Protein AF-A0A7W7RGV1-F1 (afdb_monomer_lite)

Sequence (205 aa):
MSYQRRPDTVVLIGAPFLDPNPFDAEPSDPIVFAPTPAAPFGTDAARALKRRTPTGPGHGTVRWHTPGLDQRTWSEWADSQEPDLYRNATDFSITRRSNVLVFAASPTILRMWAHQVHAMRFYNFPMDYEYLEGWRNNFRMAEGEVQIFAEYRHMVSRARTARREVFGAADASEVLPSDIWDRGDDIKLRVLGPPRSHTEQPDSA

pLDDT: mean 75.43, std 16.42, range [32.34, 95.94]

Foldseek 3Di:
DPDPLAAQWKWKDDQVNDFADLQQRHRAFIEIEAAPPRHDADLQLVVLCVVVPDPDDDPPTDGDPGVPSDPDDPVSVVPDPPPDSDPDQLDWDFDQRPRYTYTYHHPVLVVVQVVVVVPFDQDPHQKTKAFSNNVVVDPPDGPDIDMDGNCSVLSSVLSVVLNCVQVVVDPPVPDDSVSSNVSSVVVVDVVVDDPPPPDDDDDDD

Organism: NCBI:txid1783352

Secondary structure (DSSP, 8-state):
------SSEEEEE-GGG-PPPTTT-PPPPPEEEEETTTS---HHHHHHHHHH---S---S--EEE-TTS----HHHHHTSSS----SSTT-EEEEE-SS-EEEEE-HHHHHHHHHHHHH---SSSSEEEEETTGGGS-TTS-S-EEEEETTHHHHHHHHHHHHHHHHHHS-TTT--HHHHHHHHHHHHHHHH-S------PPPP-

Radius of gyration: 21.85 Å; chains: 1; bounding box: 47×51×80 Å

Structure (mmCIF, N/CA/C/O backbone):
data_AF-A0A7W7RGV1-F1
#
_entry.id   AF-A0A7W7RGV1-F1
#
loop_
_atom_site.group_PDB
_atom_site.id
_atom_site.type_symbol
_atom_site.label_atom_id
_atom_site.label_alt_id
_atom_site.label_comp_id
_atom_site.label_asym_id
_atom_site.label_entity_id
_atom_site.label_seq_id
_atom_site.pdbx_PDB_ins_code
_atom_site.Cartn_x
_atom_site.Cartn_y
_atom_site.Cartn_z
_atom_site.occupancy
_atom_site.B_iso_or_equiv
_atom_site.auth_seq_id
_atom_site.auth_comp_id
_atom_site.auth_asym_id
_atom_site.auth_atom_id
_atom_site.pdbx_PDB_model_num
ATOM 1 N N . MET A 1 1 ? -17.775 2.673 0.562 1.00 41.25 1 MET A N 1
ATOM 2 C CA . MET A 1 1 ? -17.690 1.442 1.383 1.00 41.25 1 MET A CA 1
ATOM 3 C C . MET A 1 1 ? -18.786 1.442 2.448 1.00 41.25 1 MET A C 1
ATOM 5 O O . MET A 1 1 ? -18.627 2.067 3.492 1.00 41.25 1 MET A O 1
ATOM 9 N N . SER A 1 2 ? -19.922 0.790 2.187 1.00 32.34 2 SER A N 1
ATOM 10 C CA . SER A 1 2 ? -20.996 0.607 3.175 1.00 32.34 2 SER A CA 1
ATOM 11 C C . SER A 1 2 ? -20.616 -0.519 4.144 1.00 32.34 2 SER A C 1
ATOM 13 O O . SER A 1 2 ? -20.924 -1.691 3.930 1.00 32.34 2 SER A O 1
ATOM 15 N N . TYR A 1 3 ? -19.869 -0.177 5.188 1.00 50.22 3 TYR A N 1
ATOM 16 C CA . TYR A 1 3 ? -19.445 -1.126 6.210 1.00 50.22 3 TYR A CA 1
ATOM 17 C C . TYR A 1 3 ? -20.496 -1.190 7.324 1.00 50.22 3 TYR A C 1
ATOM 19 O O . TYR A 1 3 ? -20.652 -0.238 8.087 1.00 50.22 3 TYR A O 1
ATOM 27 N N . GLN A 1 4 ? -21.211 -2.315 7.440 1.00 51.34 4 GLN A N 1
ATOM 28 C CA . GLN A 1 4 ? -21.824 -2.679 8.720 1.00 51.34 4 GLN A CA 1
ATOM 29 C C . GLN A 1 4 ? -20.699 -2.739 9.752 1.00 51.34 4 GLN A C 1
ATOM 31 O O . GLN A 1 4 ? -19.781 -3.544 9.598 1.00 51.34 4 GLN A O 1
ATOM 36 N N . ARG A 1 5 ? -20.780 -1.884 10.777 1.00 58.16 5 ARG A N 1
ATOM 37 C CA . ARG A 1 5 ? -19.835 -1.816 11.893 1.00 58.16 5 ARG A CA 1
ATOM 38 C C . ARG A 1 5 ? -19.941 -3.098 12.718 1.00 58.16 5 ARG A C 1
ATOM 40 O O . ARG A 1 5 ? -20.673 -3.144 13.698 1.00 58.16 5 ARG A O 1
ATOM 47 N N . ARG A 1 6 ? -19.267 -4.155 12.271 1.00 62.34 6 ARG A N 1
ATOM 48 C CA . ARG A 1 6 ? -19.095 -5.386 13.040 1.00 62.34 6 ARG A CA 1
ATOM 49 C C . ARG A 1 6 ? -17.758 -5.297 13.781 1.00 62.34 6 ARG A C 1
ATOM 51 O O . ARG A 1 6 ? -16.777 -4.903 13.142 1.00 62.34 6 ARG A O 1
ATOM 58 N N . PRO A 1 7 ? -17.729 -5.588 15.093 1.00 67.62 7 PRO A N 1
ATOM 59 C CA . PRO A 1 7 ? -16.478 -5.777 15.816 1.00 67.62 7 PRO A CA 1
ATOM 60 C C . PRO A 1 7 ? -15.602 -6.835 15.136 1.00 67.62 7 PRO A C 1
ATOM 62 O O . PRO A 1 7 ? -16.118 -7.691 14.408 1.00 67.62 7 PRO A O 1
ATOM 65 N N . ASP A 1 8 ? -14.292 -6.749 15.354 1.00 71.75 8 ASP A N 1
ATOM 66 C CA . ASP A 1 8 ? -13.314 -7.767 14.945 1.00 71.75 8 ASP A CA 1
ATOM 67 C C . ASP A 1 8 ? -13.412 -8.124 13.461 1.00 71.75 8 ASP A C 1
ATOM 69 O O . ASP A 1 8 ? -13.490 -9.290 13.061 1.00 71.75 8 ASP A O 1
ATOM 73 N N . THR A 1 9 ? -13.492 -7.097 12.621 1.00 74.31 9 THR A N 1
ATOM 74 C CA . THR A 1 9 ? -13.546 -7.234 11.169 1.00 74.31 9 THR A CA 1
ATOM 75 C C . THR A 1 9 ? -12.641 -6.177 10.542 1.00 74.31 9 THR A C 1
ATOM 77 O O . THR A 1 9 ? -12.742 -4.985 10.838 1.00 74.31 9 THR A O 1
ATOM 80 N N . VAL A 1 10 ? -11.751 -6.634 9.664 1.00 81.38 10 VAL A N 1
ATOM 81 C CA . VAL A 1 10 ? -10.770 -5.811 8.943 1.00 81.38 10 VAL A CA 1
ATOM 82 C C . VAL A 1 10 ? -10.954 -5.968 7.435 1.00 81.38 10 VAL A C 1
ATOM 84 O O . VAL A 1 10 ? -11.617 -6.898 6.967 1.00 81.38 10 VAL A O 1
ATOM 87 N N . VAL A 1 11 ? -10.362 -5.064 6.655 1.00 81.06 11 VAL A N 1
ATOM 88 C CA . VAL A 1 11 ? -10.258 -5.218 5.196 1.00 81.06 11 VAL A CA 1
ATOM 89 C C . VAL A 1 11 ? -8.840 -5.652 4.856 1.00 81.06 11 VAL A C 1
ATOM 91 O O . VAL A 1 11 ? -7.893 -4.995 5.273 1.00 81.06 11 VAL A O 1
ATOM 94 N N . LEU A 1 12 ? -8.703 -6.736 4.089 1.00 84.25 12 LEU A N 1
ATOM 95 C CA . LEU A 1 12 ? -7.424 -7.246 3.596 1.00 84.25 12 LEU A CA 1
ATOM 96 C C . LEU A 1 12 ? -7.373 -7.150 2.069 1.00 84.25 12 LEU A C 1
ATOM 98 O O . LEU A 1 12 ? -8.245 -7.684 1.381 1.00 84.25 12 LEU A O 1
ATOM 102 N N . ILE A 1 13 ? -6.305 -6.553 1.551 1.00 83.50 13 ILE A N 1
ATOM 103 C CA . ILE A 1 13 ? -5.880 -6.686 0.159 1.00 83.50 13 ILE A CA 1
ATOM 104 C C . ILE A 1 13 ? -4.724 -7.687 0.142 1.00 83.50 13 ILE A C 1
ATOM 106 O O . ILE A 1 13 ? -3.624 -7.399 0.606 1.00 83.50 13 ILE A O 1
ATOM 110 N N . GLY A 1 14 ? -5.014 -8.904 -0.317 1.00 83.12 14 GLY A N 1
ATOM 111 C CA . GLY A 1 14 ? -4.052 -10.005 -0.359 1.00 83.12 14 GLY A CA 1
ATOM 112 C C . GLY A 1 14 ? -3.329 -10.128 -1.700 1.00 83.12 14 GLY A C 1
ATOM 113 O O . GLY A 1 14 ? -3.734 -9.522 -2.689 1.00 83.12 14 GLY A O 1
ATOM 114 N N . ALA A 1 15 ? -2.311 -10.993 -1.737 1.00 80.88 15 ALA A N 1
ATOM 115 C CA . ALA A 1 15 ? -1.442 -11.216 -2.897 1.00 80.88 15 ALA A CA 1
ATOM 116 C C . ALA A 1 15 ? -2.161 -11.411 -4.254 1.00 80.88 15 ALA A C 1
ATOM 118 O O . ALA A 1 15 ? -1.691 -10.837 -5.229 1.00 80.88 15 ALA A O 1
ATOM 119 N N . PRO A 1 16 ? -3.311 -12.113 -4.372 1.00 81.88 16 PRO A N 1
ATOM 120 C CA . PRO A 1 16 ? -4.017 -12.232 -5.657 1.00 81.88 16 PRO A CA 1
ATOM 121 C C . PRO A 1 16 ? -4.502 -10.905 -6.266 1.00 81.88 16 PRO A C 1
ATOM 123 O O . PRO A 1 16 ? -4.849 -10.862 -7.443 1.00 81.88 16 PRO A O 1
ATOM 126 N N . PHE A 1 17 ? -4.556 -9.834 -5.470 1.00 81.81 17 PHE A N 1
ATOM 127 C CA . PHE A 1 17 ? -4.962 -8.491 -5.890 1.00 81.81 17 PHE A CA 1
ATOM 128 C C . PHE A 1 17 ? -3.794 -7.505 -5.956 1.00 81.81 17 PHE A C 1
ATOM 130 O O . PHE A 1 17 ? -4.018 -6.321 -6.207 1.00 81.81 17 PHE A O 1
ATOM 137 N N . LEU A 1 18 ? -2.572 -7.972 -5.702 1.00 87.75 18 LEU A N 1
ATOM 138 C CA . LEU A 1 18 ? -1.378 -7.146 -5.664 1.00 87.75 18 LEU A CA 1
ATOM 139 C C . LEU A 1 18 ? -0.443 -7.561 -6.793 1.00 87.75 18 LEU A C 1
ATOM 141 O O . LEU A 1 18 ? -0.021 -8.713 -6.887 1.00 87.75 18 LEU A O 1
ATOM 145 N N . ASP A 1 19 ? -0.092 -6.600 -7.637 1.00 92.94 19 ASP A N 1
ATOM 146 C CA . ASP A 1 19 ? 1.072 -6.755 -8.497 1.00 92.94 19 ASP A CA 1
ATOM 147 C C . ASP A 1 19 ? 2.357 -6.571 -7.670 1.00 92.94 19 ASP A C 1
ATOM 149 O O . ASP A 1 19 ? 2.326 -5.920 -6.622 1.00 92.94 19 ASP A O 1
ATOM 153 N N . PRO A 1 20 ? 3.500 -7.118 -8.121 1.00 92.62 20 PRO A N 1
ATOM 154 C CA . PRO A 1 20 ? 4.810 -6.728 -7.629 1.00 92.62 20 PRO A CA 1
ATOM 155 C C . PRO A 1 20 ? 5.023 -5.223 -7.750 1.00 92.62 20 PRO A C 1
ATOM 157 O O . PRO A 1 20 ? 4.402 -4.551 -8.582 1.00 92.62 20 PRO A O 1
ATOM 160 N N . ASN A 1 21 ? 5.941 -4.724 -6.938 1.00 91.12 21 ASN A N 1
ATOM 161 C CA . ASN A 1 21 ? 6.340 -3.334 -6.923 1.00 91.12 21 ASN A CA 1
ATOM 162 C C . ASN A 1 21 ? 6.714 -2.865 -8.357 1.00 91.12 21 ASN A C 1
ATOM 164 O O . ASN A 1 21 ? 7.498 -3.529 -9.043 1.00 91.12 21 ASN A O 1
ATOM 168 N N . PRO A 1 22 ? 6.136 -1.753 -8.856 1.00 93.06 22 PRO A N 1
ATOM 169 C CA . PRO A 1 22 ? 6.325 -1.308 -10.239 1.00 93.06 22 PRO A CA 1
ATOM 170 C C . PRO A 1 22 ? 7.701 -0.672 -10.509 1.00 93.06 22 PRO A C 1
ATOM 172 O O . PRO A 1 22 ? 7.939 -0.243 -11.638 1.00 93.06 22 PRO A O 1
ATOM 175 N N . PHE A 1 23 ? 8.575 -0.603 -9.501 1.00 91.62 23 PHE A N 1
ATOM 176 C CA . PHE A 1 23 ? 9.925 -0.046 -9.556 1.00 91.62 23 PHE A CA 1
ATOM 177 C C . PHE A 1 23 ? 10.986 -1.161 -9.662 1.00 91.62 23 PHE A C 1
ATOM 179 O O . PHE A 1 23 ? 11.820 -1.120 -10.561 1.00 91.62 23 PHE A O 1
ATOM 186 N N . ASP A 1 24 ? 10.916 -2.194 -8.814 1.00 92.62 24 ASP A N 1
ATOM 187 C CA . ASP A 1 24 ? 11.946 -3.252 -8.692 1.00 92.62 24 ASP A CA 1
ATOM 188 C C . ASP A 1 24 ? 11.414 -4.697 -8.846 1.00 92.62 24 ASP A C 1
ATOM 190 O O . ASP A 1 24 ? 12.167 -5.679 -8.801 1.00 92.62 24 ASP A O 1
ATOM 194 N N . ALA A 1 25 ? 10.101 -4.842 -9.039 1.00 94.00 25 ALA A N 1
ATOM 195 C CA . ALA A 1 25 ? 9.382 -6.110 -9.096 1.00 94.00 25 ALA A CA 1
ATOM 196 C C . ALA A 1 25 ? 9.529 -7.016 -7.858 1.00 94.00 25 ALA A C 1
ATOM 198 O O . ALA A 1 25 ? 9.286 -8.225 -7.966 1.00 94.00 25 ALA A O 1
ATOM 199 N N . GLU A 1 26 ? 9.852 -6.463 -6.687 1.00 91.25 26 GLU A N 1
ATOM 200 C CA . GLU A 1 26 ? 9.705 -7.178 -5.417 1.00 91.25 26 GLU A CA 1
ATOM 201 C C . GLU A 1 26 ? 8.227 -7.535 -5.155 1.00 91.25 26 GLU A C 1
ATOM 203 O O . GLU A 1 26 ? 7.322 -6.770 -5.517 1.00 91.25 26 GLU A O 1
ATOM 208 N N . PRO A 1 27 ? 7.929 -8.694 -4.535 1.00 90.25 27 PRO A N 1
ATOM 209 C CA . PRO A 1 27 ? 6.572 -9.029 -4.127 1.00 90.25 27 PRO A CA 1
ATOM 210 C C . PRO A 1 27 ? 5.991 -7.976 -3.176 1.00 90.25 27 PRO A C 1
ATOM 212 O O . PRO A 1 27 ? 6.620 -7.586 -2.197 1.00 90.25 27 PRO A O 1
ATOM 215 N N . SER A 1 28 ? 4.756 -7.553 -3.437 1.00 89.06 28 SER A N 1
ATOM 216 C CA . SER A 1 28 ? 4.057 -6.601 -2.573 1.00 89.06 28 SER A CA 1
ATOM 217 C C . SER A 1 28 ? 3.578 -7.254 -1.276 1.00 89.06 28 SER A C 1
ATOM 219 O O . SER A 1 28 ? 3.008 -8.350 -1.288 1.00 89.06 28 SER A O 1
ATOM 221 N N . ASP A 1 29 ? 3.742 -6.543 -0.160 1.00 88.44 29 ASP A N 1
ATOM 222 C CA . ASP A 1 29 ? 3.165 -6.943 1.124 1.00 88.44 29 ASP A CA 1
ATOM 223 C C . ASP A 1 29 ? 1.626 -6.864 1.081 1.00 88.44 29 ASP A C 1
ATOM 225 O O . ASP A 1 29 ? 1.076 -5.885 0.565 1.00 88.44 29 ASP A O 1
ATOM 229 N N . PRO A 1 30 ? 0.898 -7.829 1.675 1.00 87.88 30 PRO A N 1
ATOM 230 C CA . PRO A 1 30 ? -0.529 -7.683 1.931 1.00 87.88 30 PRO A CA 1
ATOM 231 C C . PRO A 1 30 ? -0.837 -6.422 2.745 1.00 87.88 30 PRO A C 1
ATOM 233 O O . PRO A 1 30 ? -0.087 -6.064 3.656 1.00 87.88 30 PRO A O 1
ATOM 236 N N . ILE A 1 31 ? -1.977 -5.792 2.460 1.00 88.12 31 ILE A N 1
ATOM 237 C CA . ILE A 1 31 ? -2.393 -4.534 3.092 1.00 88.12 31 ILE A CA 1
ATOM 238 C C . ILE A 1 31 ? -3.638 -4.779 3.943 1.00 88.12 31 ILE A C 1
ATOM 240 O O . ILE A 1 31 ? -4.636 -5.305 3.448 1.00 88.12 31 ILE A O 1
ATOM 244 N N . VAL A 1 32 ? -3.602 -4.378 5.210 1.00 88.25 32 VAL A N 1
ATOM 245 C CA . VAL A 1 32 ? -4.725 -4.448 6.150 1.00 88.25 32 VAL A CA 1
ATOM 246 C C . VAL A 1 32 ? -5.173 -3.044 6.532 1.00 88.25 32 VAL A C 1
ATOM 248 O O . VAL A 1 32 ? -4.375 -2.243 7.009 1.00 88.25 32 VAL A O 1
ATOM 251 N N . PHE A 1 33 ? -6.473 -2.782 6.406 1.00 87.00 33 PHE A N 1
ATOM 252 C CA . PHE A 1 33 ? -7.124 -1.621 7.008 1.00 87.00 33 PHE A CA 1
ATOM 253 C C . PHE A 1 33 ? -7.860 -2.063 8.271 1.00 87.00 33 PHE A C 1
ATOM 255 O O . PHE A 1 33 ? -8.826 -2.835 8.202 1.00 87.00 33 PHE A O 1
ATOM 262 N N . ALA A 1 34 ? -7.396 -1.571 9.418 1.00 87.19 34 ALA A N 1
ATOM 263 C CA . ALA A 1 34 ? -7.900 -1.931 10.737 1.00 87.19 34 ALA A CA 1
ATOM 264 C C . ALA A 1 34 ? -8.677 -0.748 11.351 1.00 87.19 34 ALA A C 1
ATOM 266 O O . ALA A 1 34 ? -8.068 0.234 11.785 1.00 87.19 34 ALA A O 1
ATOM 267 N N . PRO A 1 35 ? -10.024 -0.790 11.367 1.00 83.31 35 PRO A N 1
ATOM 268 C CA . PRO A 1 35 ? -10.827 0.258 11.987 1.00 83.31 35 PRO A CA 1
ATOM 269 C C . PRO A 1 35 ? -10.743 0.167 13.516 1.00 83.31 35 PRO A C 1
ATOM 271 O O . PRO A 1 35 ? -11.537 -0.516 14.162 1.00 83.31 35 PRO A O 1
ATOM 274 N N . THR A 1 36 ? -9.813 0.891 14.118 1.00 78.12 36 THR A N 1
ATOM 275 C CA . THR A 1 36 ? -9.599 0.923 15.571 1.00 78.12 36 THR A CA 1
ATOM 276 C C . THR A 1 36 ? -10.530 1.966 16.223 1.00 78.12 36 THR A C 1
ATOM 278 O O . THR A 1 36 ? -10.843 2.985 15.603 1.00 78.12 36 THR A O 1
ATOM 281 N N . PRO A 1 37 ? -11.060 1.732 17.440 1.00 73.06 37 PRO A N 1
ATOM 282 C CA . PRO A 1 37 ? -10.853 0.567 18.308 1.00 73.06 37 PRO A CA 1
ATOM 283 C C . PRO A 1 37 ? -11.785 -0.617 18.013 1.00 73.06 37 PRO A C 1
ATOM 285 O O . PRO A 1 37 ? -11.796 -1.583 18.760 1.00 73.06 37 PRO A O 1
ATOM 288 N N . ALA A 1 38 ? -12.599 -0.560 16.953 1.00 73.94 38 ALA A N 1
ATOM 289 C CA . ALA A 1 38 ? -13.599 -1.596 16.681 1.00 73.94 38 ALA A CA 1
ATOM 290 C C . ALA A 1 38 ? -13.000 -2.935 16.204 1.00 73.94 38 ALA A C 1
ATOM 292 O O . ALA A 1 38 ? -13.667 -3.960 16.311 1.00 73.94 38 ALA A O 1
ATOM 293 N N . ALA A 1 39 ? -11.786 -2.919 15.654 1.00 76.12 39 ALA A N 1
ATOM 294 C CA . ALA A 1 39 ? -11.031 -4.100 15.252 1.00 76.12 39 ALA A CA 1
ATOM 295 C C . ALA A 1 39 ? -9.519 -3.857 15.446 1.00 76.12 39 ALA A C 1
ATOM 297 O O . ALA A 1 39 ? -8.820 -3.553 14.474 1.00 76.12 39 ALA A O 1
ATOM 298 N N . PRO A 1 40 ? -9.011 -3.935 16.690 1.00 76.88 40 PRO A N 1
ATOM 299 C CA . PRO A 1 40 ? -7.578 -3.863 16.970 1.00 76.88 40 PRO A CA 1
ATOM 300 C C . PRO A 1 40 ? -6.812 -4.945 16.191 1.00 76.88 40 PRO A C 1
ATOM 302 O O . PRO A 1 40 ? -7.281 -6.077 16.079 1.00 76.88 40 PRO A O 1
ATOM 305 N N . PHE A 1 41 ? -5.635 -4.617 15.645 1.00 78.19 41 PHE A N 1
ATOM 306 C CA . PHE A 1 41 ? -4.876 -5.545 14.795 1.00 78.19 41 PHE A CA 1
ATOM 307 C C . PHE A 1 41 ? -3.379 -5.557 15.137 1.00 78.19 41 PHE A C 1
ATOM 309 O O . PHE A 1 41 ? -2.603 -4.715 14.683 1.00 78.19 41 PHE A O 1
ATOM 316 N N . GLY A 1 42 ? -2.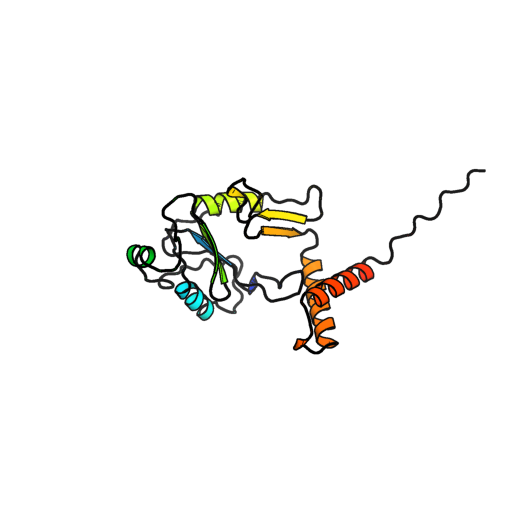975 -6.522 15.967 1.00 79.19 42 GLY A N 1
ATOM 317 C CA . GLY A 1 42 ? -1.618 -6.639 16.519 1.00 79.19 42 GLY A CA 1
ATOM 318 C C . GLY A 1 42 ? -0.652 -7.463 15.704 1.00 79.19 42 GLY A C 1
ATOM 319 O O . GLY A 1 42 ? -1.032 -8.086 14.713 1.00 79.19 42 GLY A O 1
ATOM 320 N N . THR A 1 43 ? 0.597 -7.538 16.164 1.00 81.56 43 THR A N 1
ATOM 321 C CA . THR A 1 43 ? 1.575 -8.451 15.563 1.00 81.56 43 THR A CA 1
ATOM 322 C C . THR A 1 43 ? 1.100 -9.903 15.625 1.00 81.56 43 THR A C 1
ATOM 324 O O . THR A 1 43 ? 1.268 -10.627 14.647 1.00 81.56 43 THR A O 1
ATOM 327 N N . ASP A 1 44 ? 0.453 -10.341 16.708 1.00 79.31 44 ASP A N 1
ATOM 328 C CA . ASP A 1 44 ? -0.088 -11.705 16.800 1.00 79.31 44 ASP A CA 1
ATOM 329 C C . ASP A 1 44 ? -1.206 -11.967 15.793 1.00 79.31 44 ASP A C 1
ATOM 331 O O . ASP A 1 44 ? -1.172 -12.989 15.099 1.00 79.31 44 ASP A O 1
ATOM 335 N N . ALA A 1 45 ? -2.124 -11.010 15.633 1.00 81.12 45 ALA A N 1
ATOM 336 C CA . ALA A 1 45 ? -3.145 -11.055 14.594 1.00 81.12 45 ALA A CA 1
ATOM 337 C C . ALA A 1 45 ? -2.516 -11.071 13.193 1.00 81.12 45 ALA A C 1
ATOM 339 O O . ALA A 1 45 ? -2.912 -11.878 12.356 1.00 81.12 45 ALA A O 1
ATOM 340 N N . ALA A 1 46 ? -1.473 -10.273 12.945 1.00 81.56 46 ALA A N 1
ATOM 341 C CA . ALA A 1 46 ? -0.739 -10.270 11.679 1.00 81.56 46 ALA A CA 1
ATOM 342 C C . ALA A 1 46 ? -0.049 -11.618 11.400 1.00 81.56 46 ALA A C 1
ATOM 344 O O . ALA A 1 46 ? -0.154 -12.156 10.295 1.00 81.56 46 ALA A O 1
ATOM 345 N N . ARG A 1 47 ? 0.603 -12.221 12.404 1.00 81.19 47 ARG A N 1
ATOM 346 C CA . ARG A 1 47 ? 1.217 -13.557 12.287 1.00 81.19 47 ARG A CA 1
ATOM 347 C C . ARG A 1 47 ? 0.166 -14.632 12.032 1.00 81.19 47 ARG A C 1
ATOM 349 O O . ARG A 1 47 ? 0.376 -15.512 11.198 1.00 81.19 47 ARG A O 1
ATOM 356 N N . ALA A 1 48 ? -0.951 -14.590 12.755 1.00 80.56 48 ALA A N 1
ATOM 357 C CA . ALA A 1 48 ? -2.057 -15.519 12.568 1.00 80.56 48 ALA A CA 1
ATOM 358 C C . ALA A 1 48 ? -2.707 -15.347 11.191 1.00 80.56 48 ALA A C 1
ATOM 360 O O . ALA A 1 48 ? -3.015 -16.352 10.551 1.00 80.56 48 ALA A O 1
ATOM 361 N N . LEU A 1 49 ? -2.834 -14.111 10.703 1.00 77.44 49 LEU A N 1
ATOM 362 C CA . LEU A 1 49 ? -3.329 -13.816 9.364 1.00 77.44 49 LEU A CA 1
ATOM 363 C C . LEU A 1 49 ? -2.397 -14.417 8.319 1.00 77.44 49 LEU A C 1
ATOM 365 O O . LEU A 1 49 ? -2.853 -15.214 7.512 1.00 77.44 49 LEU A O 1
ATOM 369 N N . LYS A 1 50 ? -1.088 -14.153 8.409 1.00 74.25 50 LYS A N 1
ATOM 370 C CA . LYS A 1 50 ? -0.074 -14.715 7.504 1.00 74.25 50 LYS A CA 1
ATOM 371 C C . LYS A 1 50 ? -0.154 -16.242 7.391 1.00 74.25 50 LYS A C 1
ATOM 373 O O . LYS A 1 50 ? -0.002 -16.773 6.299 1.00 74.25 50 LYS A O 1
ATOM 378 N N . ARG A 1 51 ? -0.419 -16.949 8.498 1.00 75.81 51 ARG A N 1
ATOM 379 C CA . ARG A 1 51 ? -0.600 -18.415 8.502 1.00 75.81 51 ARG A CA 1
ATOM 380 C C . ARG A 1 51 ? -1.914 -18.879 7.866 1.00 75.81 51 ARG A C 1
ATOM 382 O O . ARG A 1 51 ? -2.000 -20.025 7.441 1.00 75.81 51 ARG A O 1
ATOM 389 N N . ARG A 1 52 ? -2.943 -18.031 7.873 1.00 72.31 52 ARG A N 1
ATOM 390 C CA . ARG A 1 52 ? -4.312 -18.349 7.436 1.00 72.31 52 ARG A CA 1
ATOM 391 C C . ARG A 1 52 ? -4.649 -17.804 6.048 1.00 72.31 52 ARG A C 1
ATOM 393 O O . ARG A 1 52 ? -5.687 -18.193 5.521 1.00 72.31 52 ARG A O 1
ATOM 400 N N . THR A 1 53 ? -3.829 -16.919 5.472 1.00 63.81 53 THR A N 1
ATOM 401 C CA . THR A 1 53 ? -4.086 -16.304 4.165 1.00 63.81 53 THR A CA 1
ATOM 402 C C . THR A 1 53 ? -4.216 -17.394 3.098 1.00 63.81 53 THR A C 1
ATOM 404 O O . THR A 1 53 ? -3.230 -18.069 2.798 1.00 63.81 53 THR A O 1
ATOM 407 N N . PRO A 1 54 ? -5.407 -17.584 2.506 1.00 54.25 54 PRO A N 1
ATOM 408 C CA . PRO A 1 54 ? -5.594 -18.568 1.454 1.00 54.25 54 PRO A CA 1
ATOM 409 C C . PRO A 1 54 ? -4.813 -18.133 0.214 1.00 54.25 54 PRO A C 1
ATOM 411 O O . PRO A 1 54 ? -4.944 -16.998 -0.238 1.00 54.25 54 PRO A O 1
ATOM 414 N N . THR A 1 55 ? -4.045 -19.043 -0.376 1.00 51.62 55 THR A N 1
ATOM 415 C CA . THR A 1 55 ? -3.358 -18.849 -1.665 1.00 51.62 55 THR A CA 1
ATOM 416 C C . THR A 1 55 ? -4.271 -19.113 -2.875 1.00 51.62 55 THR A C 1
ATOM 418 O O . THR A 1 55 ? -3.787 -19.323 -3.983 1.00 51.62 55 THR A O 1
ATOM 421 N N . GLY A 1 56 ? -5.597 -19.108 -2.689 1.00 47.09 56 GLY A N 1
ATOM 422 C CA . GLY A 1 56 ? -6.584 -19.377 -3.743 1.00 47.09 56 GLY A CA 1
ATOM 423 C C . GLY A 1 56 ? -7.211 -18.109 -4.347 1.00 47.09 56 GLY A C 1
ATOM 424 O O . GLY A 1 56 ? -7.226 -17.064 -3.690 1.00 47.09 56 GLY A O 1
ATOM 425 N N . PRO A 1 57 ? -7.761 -18.179 -5.577 1.00 39.72 57 PRO A N 1
ATOM 426 C CA . PRO A 1 57 ? -8.415 -17.048 -6.230 1.00 39.72 57 PRO A CA 1
ATOM 427 C C . PRO A 1 57 ? -9.688 -16.650 -5.471 1.00 39.72 57 PRO A C 1
ATOM 429 O O . PRO A 1 57 ? -10.734 -17.284 -5.583 1.00 39.72 57 PRO A O 1
ATOM 432 N N . GLY A 1 58 ? -9.599 -15.588 -4.673 1.00 45.94 58 GLY A N 1
ATOM 433 C CA . GLY A 1 58 ? -10.767 -14.897 -4.144 1.00 45.94 58 GLY A CA 1
ATOM 434 C C . GLY A 1 58 ? -11.300 -13.957 -5.217 1.00 45.94 58 GLY A C 1
ATOM 435 O O . GLY A 1 58 ? -10.564 -13.110 -5.712 1.00 45.94 58 GLY A O 1
ATOM 436 N N . HIS A 1 59 ? -12.566 -14.085 -5.600 1.00 41.47 59 HIS A N 1
ATOM 437 C CA . HIS A 1 59 ? -13.207 -13.089 -6.452 1.00 41.47 59 HIS A CA 1
ATOM 438 C C . HIS A 1 59 ? -13.343 -11.777 -5.668 1.00 41.47 59 HIS A C 1
ATOM 440 O O . HIS A 1 59 ? -13.958 -11.765 -4.608 1.00 41.47 59 HIS A O 1
ATOM 446 N N . GLY A 1 60 ? -12.719 -10.712 -6.185 1.00 41.91 60 GLY A N 1
ATOM 447 C CA . GLY A 1 60 ? -12.879 -9.296 -5.824 1.00 41.91 60 GLY A CA 1
ATOM 448 C C . GLY A 1 60 ? -13.531 -8.982 -4.477 1.00 41.91 60 GLY A C 1
ATOM 449 O O . GLY A 1 60 ? -14.751 -8.995 -4.358 1.00 41.91 60 GLY A O 1
ATOM 450 N N . THR A 1 61 ? -12.715 -8.534 -3.519 1.00 42.97 61 THR A N 1
ATOM 451 C CA . THR A 1 61 ? -13.088 -8.117 -2.151 1.00 42.97 61 THR A CA 1
ATOM 452 C C . THR A 1 61 ? -13.269 -9.284 -1.186 1.00 42.97 61 THR A C 1
ATOM 454 O O . THR A 1 61 ? -14.375 -9.758 -0.927 1.00 42.97 61 THR A O 1
ATOM 457 N N . VAL A 1 62 ? -12.170 -9.711 -0.562 1.00 45.38 62 VAL A N 1
ATOM 458 C CA . VAL A 1 62 ? -12.263 -10.659 0.549 1.00 45.38 62 VAL A CA 1
ATOM 459 C C . VAL A 1 62 ? -12.704 -9.904 1.804 1.00 45.38 62 VAL A C 1
ATOM 461 O O . VAL A 1 62 ? -11.922 -9.208 2.447 1.00 45.38 62 VAL A O 1
ATOM 464 N N . ARG A 1 63 ? -13.983 -10.028 2.163 1.00 48.22 63 ARG A N 1
ATOM 465 C CA . ARG A 1 63 ? -14.484 -9.609 3.476 1.00 48.22 63 ARG A CA 1
ATOM 466 C C . ARG A 1 63 ? -14.151 -10.711 4.477 1.00 48.22 63 ARG A C 1
ATOM 468 O O . ARG A 1 63 ? -14.923 -11.653 4.634 1.00 48.22 63 ARG A O 1
ATOM 475 N N . TRP A 1 64 ? -12.998 -10.613 5.135 1.00 46.53 64 TRP A N 1
ATOM 476 C CA . TRP A 1 64 ? -12.695 -11.506 6.250 1.00 46.53 64 TRP A CA 1
ATOM 477 C C . TRP A 1 64 ? -13.477 -11.064 7.479 1.00 46.53 64 TRP A C 1
ATOM 479 O O . TRP A 1 64 ? -13.220 -10.024 8.077 1.00 46.53 64 TRP A O 1
ATOM 489 N N . HIS A 1 65 ? -14.443 -11.892 7.857 1.00 47.12 65 HIS A N 1
ATOM 490 C CA . HIS A 1 65 ? -14.855 -11.978 9.244 1.00 47.12 65 HIS A CA 1
ATOM 491 C C . HIS A 1 65 ? -13.668 -12.556 10.020 1.00 47.12 65 HIS A C 1
ATOM 493 O O . HIS A 1 65 ? -13.257 -13.681 9.744 1.00 47.12 65 HIS A O 1
ATOM 499 N N . THR A 1 66 ? -13.106 -11.796 10.963 1.00 49.81 66 THR A N 1
ATOM 500 C CA . THR A 1 66 ? -11.931 -12.209 11.743 1.00 49.81 66 THR A CA 1
ATOM 501 C C . THR A 1 66 ? -12.228 -12.624 13.198 1.00 49.81 66 THR A C 1
ATOM 503 O O . THR A 1 66 ? -11.396 -12.329 14.057 1.00 49.81 66 THR A O 1
ATOM 506 N N . PRO A 1 67 ? -13.341 -13.325 13.538 1.00 47.78 67 PRO A N 1
ATOM 507 C CA . PRO A 1 67 ? -13.480 -13.848 14.892 1.00 47.78 67 PRO A CA 1
ATOM 508 C C . PRO A 1 67 ? -12.287 -14.759 15.222 1.00 47.78 67 PRO A C 1
ATOM 510 O O . PRO A 1 67 ? -11.993 -15.710 14.495 1.00 47.78 67 PRO A O 1
ATOM 513 N N . GLY A 1 68 ? -11.573 -14.442 16.305 1.00 49.56 68 GLY A N 1
ATOM 514 C CA . GLY A 1 68 ? -10.452 -15.242 16.807 1.00 49.56 68 GLY A CA 1
ATOM 515 C C . GLY A 1 68 ? -9.109 -15.055 16.087 1.00 49.56 68 GLY A C 1
ATOM 516 O O . GLY A 1 68 ? -8.291 -15.980 16.094 1.00 49.56 68 GLY A O 1
ATOM 517 N N . LEU A 1 69 ? -8.876 -13.916 15.424 1.00 48.88 69 LEU A N 1
ATOM 518 C CA . LEU A 1 69 ? -7.537 -13.505 14.955 1.00 48.88 69 LEU A CA 1
ATOM 519 C C . LEU A 1 69 ? -6.763 -12.720 16.023 1.00 48.88 69 LEU A C 1
ATOM 521 O O . LEU A 1 69 ? -5.546 -12.851 16.101 1.00 48.88 69 LEU A O 1
ATOM 525 N N . ASP A 1 70 ? -7.480 -12.004 16.883 1.00 58.03 70 ASP A N 1
ATOM 526 C CA . ASP A 1 70 ? -7.002 -11.482 18.158 1.00 58.03 70 ASP A CA 1
ATOM 527 C C . ASP A 1 70 ? -8.098 -11.760 19.194 1.00 58.03 70 ASP A C 1
ATOM 529 O O . ASP A 1 70 ? -9.279 -11.598 18.888 1.00 58.03 70 ASP A O 1
ATOM 533 N N . GLN A 1 71 ? -7.733 -12.276 20.366 1.00 60.81 71 GLN A N 1
ATOM 534 C CA . GLN A 1 71 ? -8.690 -12.606 21.437 1.00 60.81 71 GLN A CA 1
ATOM 535 C C . GLN A 1 71 ? -8.530 -11.698 22.655 1.00 60.81 71 GLN A C 1
ATOM 537 O O . GLN A 1 71 ? -9.260 -11.855 23.631 1.00 60.81 71 GLN A O 1
ATOM 542 N N . ARG A 1 72 ? -7.579 -10.760 22.602 1.00 61.41 72 ARG A N 1
ATOM 543 C CA . ARG A 1 72 ? -7.343 -9.824 23.692 1.00 61.41 72 ARG A CA 1
ATOM 544 C C . ARG A 1 72 ? -8.527 -8.881 23.843 1.00 61.41 72 ARG A C 1
ATOM 546 O O . ARG A 1 72 ? -9.031 -8.308 22.877 1.00 61.41 72 ARG A O 1
ATOM 553 N N . THR A 1 73 ? -8.941 -8.704 25.084 1.00 65.00 73 THR A N 1
ATOM 554 C CA . THR A 1 73 ? -9.867 -7.669 25.522 1.00 65.00 73 THR A CA 1
ATOM 555 C C . THR A 1 73 ? -9.273 -6.281 25.293 1.00 65.00 73 THR A C 1
ATOM 557 O O . THR A 1 73 ? -8.064 -6.098 25.139 1.00 65.00 73 THR A O 1
ATOM 560 N N . TRP A 1 74 ? -10.134 -5.264 25.307 1.00 59.00 74 TRP A N 1
ATOM 561 C CA . TRP A 1 74 ? -9.697 -3.872 25.199 1.00 59.00 74 TRP A CA 1
ATOM 562 C C . TRP A 1 74 ? -8.684 -3.474 26.286 1.00 59.00 74 TRP A C 1
ATOM 564 O O . TRP A 1 74 ? -7.732 -2.754 25.999 1.00 59.00 74 TRP A O 1
ATOM 574 N N . SER A 1 75 ? -8.852 -3.972 27.514 1.00 62.56 75 SER A N 1
ATOM 575 C CA . SER A 1 75 ? -7.932 -3.701 28.625 1.00 62.56 75 SER A CA 1
ATOM 576 C C . SER A 1 75 ? -6.543 -4.299 28.379 1.00 62.56 75 SER A C 1
ATOM 578 O O . SER A 1 75 ? -5.545 -3.606 28.524 1.00 62.56 75 SER A O 1
ATOM 580 N N . GLU A 1 76 ? -6.470 -5.545 27.901 1.00 66.50 76 GLU A N 1
ATOM 581 C CA . GLU A 1 76 ? -5.197 -6.205 27.556 1.00 66.50 76 GLU A CA 1
ATOM 582 C C . GLU A 1 76 ? -4.472 -5.513 26.394 1.00 66.50 76 GLU A C 1
ATOM 584 O O . GLU A 1 76 ? -3.246 -5.547 26.296 1.00 66.50 76 GLU A O 1
ATOM 589 N N . TRP A 1 77 ? -5.228 -4.868 25.509 1.00 64.56 77 TRP A N 1
ATOM 590 C CA . TRP A 1 77 ? -4.679 -4.032 24.453 1.00 64.56 77 TRP A CA 1
ATOM 591 C C . TRP A 1 77 ? -4.132 -2.702 24.965 1.00 64.56 77 TRP A C 1
ATOM 593 O O . TRP A 1 77 ? -3.043 -2.299 24.550 1.00 64.56 77 TRP A O 1
ATOM 603 N N . ALA A 1 78 ? -4.855 -2.050 25.877 1.00 61.47 78 ALA A N 1
ATOM 604 C CA . ALA A 1 78 ? -4.443 -0.795 26.500 1.00 61.47 78 ALA A CA 1
AT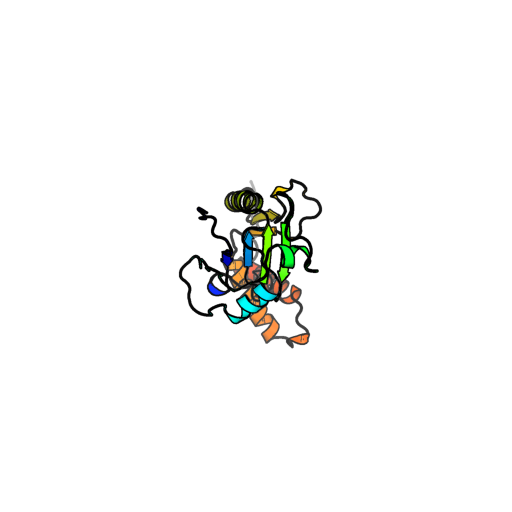OM 605 C C . ALA A 1 78 ? -3.141 -0.925 27.312 1.00 61.47 78 ALA A C 1
ATOM 607 O O . ALA A 1 78 ? -2.415 0.062 27.433 1.00 61.47 78 ALA A O 1
ATOM 608 N N . ASP A 1 79 ? -2.850 -2.130 27.810 1.00 62.97 79 ASP A N 1
ATOM 609 C CA . ASP A 1 79 ? -1.654 -2.458 28.597 1.00 62.97 79 ASP A CA 1
ATOM 610 C C . ASP A 1 79 ? -0.500 -3.042 27.753 1.00 62.97 79 ASP A C 1
ATOM 612 O O . ASP A 1 79 ? 0.591 -3.303 28.268 1.00 62.97 79 ASP A O 1
ATOM 616 N N . SER A 1 80 ? -0.709 -3.275 26.452 1.00 62.44 80 SER A N 1
ATOM 617 C CA . SER A 1 80 ? 0.313 -3.866 25.581 1.00 62.44 80 SER A CA 1
ATOM 618 C C . SER A 1 80 ? 1.399 -2.857 25.178 1.00 62.44 80 SER A C 1
ATOM 620 O O . SER A 1 80 ? 1.123 -1.679 24.975 1.00 62.44 80 SER A O 1
ATOM 622 N N . GLN A 1 81 ? 2.641 -3.325 24.991 1.00 60.50 81 GLN A N 1
ATOM 623 C CA . GLN A 1 81 ? 3.748 -2.495 24.480 1.00 60.50 81 GLN A CA 1
ATOM 624 C C . GLN A 1 81 ? 3.687 -2.238 22.963 1.00 60.50 81 GLN A C 1
ATOM 626 O O . GLN A 1 81 ? 4.644 -1.719 22.394 1.00 60.50 81 GLN A O 1
ATOM 631 N N . GLU A 1 82 ? 2.595 -2.608 22.287 1.00 59.31 82 GLU A N 1
ATOM 632 C CA . GLU A 1 82 ? 2.354 -2.160 20.916 1.00 59.31 82 GLU A CA 1
ATOM 633 C C . GLU A 1 82 ? 1.735 -0.760 20.986 1.00 59.31 82 GLU A C 1
ATOM 635 O O . GLU A 1 82 ? 0.579 -0.643 21.399 1.00 59.31 82 GLU A O 1
ATOM 640 N N . PRO A 1 83 ? 2.486 0.304 20.649 1.00 49.03 83 PRO A N 1
ATOM 641 C CA . PRO A 1 83 ? 2.063 1.654 20.964 1.00 49.03 83 PRO A CA 1
ATOM 642 C C . PRO A 1 83 ? 0.764 2.015 20.236 1.00 49.03 83 PRO A C 1
ATOM 644 O O . PRO A 1 83 ? 0.577 1.703 19.057 1.00 49.03 83 PRO A O 1
ATOM 647 N N . ASP A 1 84 ? -0.105 2.700 20.978 1.00 51.66 84 ASP A N 1
ATOM 648 C CA . ASP A 1 84 ? -1.187 3.549 20.487 1.00 51.66 84 ASP A CA 1
ATOM 649 C C . ASP A 1 84 ? -2.244 2.885 19.605 1.00 51.66 84 ASP A C 1
ATOM 651 O O . ASP A 1 84 ? -2.512 3.330 18.495 1.00 51.66 84 ASP A O 1
ATOM 655 N N . LEU A 1 85 ? -2.982 1.901 20.122 1.00 52.06 85 LEU A N 1
ATOM 656 C CA . LEU A 1 85 ? -4.315 1.608 19.577 1.00 52.06 85 LEU A CA 1
ATOM 657 C C . LEU A 1 85 ? -5.345 2.581 20.173 1.00 52.06 85 LEU A C 1
ATOM 659 O O . LEU A 1 85 ? -6.163 2.240 21.014 1.00 52.06 85 LEU A O 1
ATOM 663 N N . TYR A 1 86 ? -5.195 3.826 19.725 1.00 58.19 86 TYR A N 1
ATOM 664 C CA . TYR A 1 86 ? -6.076 5.002 19.670 1.00 58.19 86 TYR A CA 1
ATOM 665 C C . TYR A 1 86 ? -7.118 5.199 20.769 1.00 58.19 86 TYR A C 1
ATOM 667 O O . TYR A 1 86 ? -8.195 4.596 20.777 1.00 58.19 86 TYR A O 1
ATOM 675 N N . ARG A 1 87 ? -6.833 6.184 21.623 1.00 57.22 87 ARG A N 1
ATOM 676 C CA . ARG A 1 87 ? -7.789 6.749 22.583 1.00 57.22 87 ARG A CA 1
ATOM 677 C C . ARG A 1 87 ? -8.593 7.905 21.962 1.00 57.22 87 ARG A C 1
ATOM 679 O O . ARG A 1 87 ? -9.694 8.173 22.440 1.00 57.22 87 ARG A O 1
ATOM 686 N N . ASN A 1 88 ? -8.099 8.543 20.888 1.00 62.62 88 ASN A N 1
ATOM 687 C CA . ASN A 1 88 ? -8.703 9.727 20.261 1.00 62.62 88 ASN A CA 1
ATOM 688 C C . ASN A 1 88 ? -9.089 9.522 18.784 1.00 62.62 88 ASN A C 1
ATOM 690 O O . ASN A 1 88 ? -8.551 8.681 18.068 1.00 62.62 88 ASN A O 1
ATOM 694 N N . ALA A 1 89 ? -10.014 10.356 18.291 1.00 65.81 89 ALA A N 1
ATOM 695 C CA . ALA A 1 89 ? -10.544 10.282 16.923 1.00 65.81 89 ALA A CA 1
ATOM 696 C C . ALA A 1 89 ? -9.511 10.572 15.814 1.00 65.81 89 ALA A C 1
ATOM 698 O O . ALA A 1 89 ? -9.757 10.221 14.657 1.00 65.81 89 ALA A O 1
ATOM 699 N N . THR A 1 90 ? -8.397 11.214 16.173 1.00 72.31 90 THR A N 1
ATOM 700 C CA . THR A 1 90 ? -7.297 11.633 15.291 1.00 72.31 90 THR A CA 1
ATOM 701 C C . THR A 1 90 ? -6.115 10.673 15.293 1.00 72.31 90 THR A C 1
ATOM 703 O O . THR A 1 90 ? -5.143 10.911 14.581 1.00 72.31 90 THR A O 1
ATOM 706 N N . ASP A 1 91 ? -6.141 9.632 16.117 1.00 75.25 91 ASP A N 1
ATOM 707 C CA . ASP A 1 91 ? -4.996 8.745 16.200 1.00 75.25 91 ASP A CA 1
ATOM 708 C C . ASP A 1 91 ? -5.050 7.706 15.056 1.00 75.25 91 ASP A C 1
ATOM 710 O O . ASP A 1 91 ? -6.118 7.226 14.650 1.00 75.25 91 ASP A O 1
ATOM 714 N N . PHE A 1 92 ? -3.879 7.399 14.505 1.00 81.94 92 PHE A N 1
ATOM 715 C CA . PHE A 1 92 ? -3.659 6.449 13.417 1.00 81.94 92 PHE A CA 1
ATOM 716 C C . PHE A 1 92 ? -2.221 5.917 13.502 1.00 81.94 92 PHE A C 1
ATOM 718 O O . PHE A 1 92 ? -1.383 6.476 14.207 1.00 81.94 92 PHE A O 1
ATOM 725 N N . SER A 1 93 ? -1.930 4.832 12.797 1.00 83.88 93 SER A N 1
ATOM 726 C CA . SER A 1 93 ? -0.579 4.316 12.611 1.00 83.88 93 SER A CA 1
ATOM 727 C C . SER A 1 93 ? -0.515 3.493 11.340 1.00 83.88 93 SER A C 1
ATOM 729 O O . SER A 1 93 ? -1.492 2.863 10.909 1.00 83.88 93 SER A O 1
ATOM 731 N N . ILE A 1 94 ? 0.664 3.528 10.737 1.00 85.94 94 ILE A N 1
ATOM 732 C CA . ILE A 1 94 ? 0.957 2.860 9.485 1.00 85.94 94 ILE A CA 1
ATOM 733 C C . ILE A 1 94 ? 2.234 2.090 9.723 1.00 85.94 94 ILE A C 1
ATOM 735 O O . ILE A 1 94 ? 3.319 2.645 9.821 1.00 85.94 94 ILE A O 1
ATOM 739 N N . THR A 1 95 ? 2.097 0.786 9.916 1.00 86.75 95 THR A N 1
ATOM 740 C CA . THR A 1 95 ? 3.225 -0.033 10.355 1.00 86.75 95 THR A CA 1
ATOM 741 C C . THR A 1 95 ? 3.273 -1.327 9.576 1.00 86.75 95 THR A C 1
ATOM 743 O O . THR A 1 95 ? 2.248 -1.937 9.272 1.00 86.75 95 THR A O 1
ATOM 746 N N . ARG A 1 96 ? 4.485 -1.783 9.270 1.00 87.38 96 ARG A N 1
ATOM 747 C CA . ARG A 1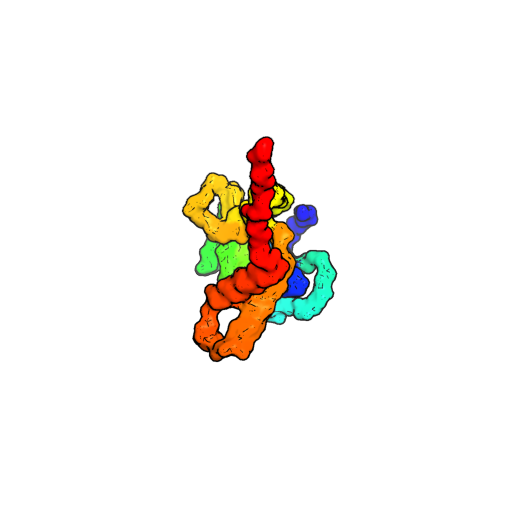 96 ? 4.700 -3.129 8.748 1.00 87.38 96 ARG A CA 1
ATOM 748 C C . ARG A 1 96 ? 4.785 -4.101 9.926 1.00 87.38 96 ARG A C 1
ATOM 750 O O . ARG A 1 96 ? 5.724 -4.039 10.714 1.00 87.38 96 ARG A O 1
ATOM 757 N N . ARG A 1 97 ? 3.820 -5.018 10.043 1.00 86.19 97 ARG A N 1
ATOM 758 C CA . ARG A 1 97 ? 3.746 -6.040 11.103 1.00 86.19 97 ARG A CA 1
ATOM 759 C C . ARG A 1 97 ? 3.810 -7.427 10.476 1.00 86.19 97 ARG A C 1
ATOM 761 O O . ARG A 1 97 ? 2.888 -7.840 9.786 1.00 86.19 97 ARG A O 1
ATOM 768 N N . SER A 1 98 ? 4.894 -8.169 10.711 1.00 84.88 98 SER A N 1
ATOM 769 C CA . SER A 1 98 ? 5.076 -9.534 10.174 1.00 84.88 98 SER A CA 1
ATOM 770 C C . SER A 1 98 ? 4.879 -9.656 8.645 1.00 84.88 98 SER A C 1
ATOM 772 O O . SER A 1 98 ? 4.265 -10.617 8.180 1.00 84.88 98 SER A O 1
ATOM 774 N N . ASN A 1 99 ? 5.429 -8.711 7.869 1.00 84.88 99 ASN A N 1
ATOM 775 C CA . ASN A 1 99 ? 5.275 -8.586 6.404 1.00 84.88 99 ASN A CA 1
ATOM 776 C C . ASN A 1 99 ? 3.825 -8.347 5.951 1.00 84.88 99 ASN A C 1
ATOM 778 O O . ASN A 1 99 ? 3.384 -8.857 4.928 1.00 84.88 99 ASN A O 1
ATOM 782 N N . VAL A 1 100 ? 3.064 -7.610 6.755 1.00 85.56 100 VAL A N 1
ATOM 783 C CA . VAL A 1 100 ? 1.754 -7.069 6.397 1.00 85.56 100 VAL A CA 1
ATOM 784 C C . VAL A 1 100 ? 1.811 -5.575 6.667 1.00 85.56 100 VAL A C 1
ATOM 786 O O . VAL A 1 100 ? 2.187 -5.169 7.769 1.00 85.56 100 VAL A O 1
ATOM 789 N N . LEU A 1 101 ? 1.462 -4.754 5.682 1.00 88.69 101 LEU A N 1
ATOM 790 C CA . LEU A 1 101 ? 1.288 -3.322 5.887 1.00 88.69 101 LEU A CA 1
ATOM 791 C C . LEU A 1 101 ? -0.060 -3.096 6.574 1.00 88.69 101 LEU A C 1
ATOM 793 O O . LEU A 1 101 ? -1.099 -3.484 6.045 1.00 88.69 101 LEU A O 1
ATOM 797 N N . VAL A 1 102 ? -0.056 -2.493 7.757 1.00 88.06 102 VAL A N 1
ATOM 798 C CA . VAL A 1 102 ? -1.262 -2.250 8.552 1.00 88.06 102 VAL A CA 1
ATOM 799 C C . VAL A 1 102 ? -1.493 -0.753 8.638 1.00 88.06 102 VAL A C 1
ATOM 801 O O . VAL A 1 102 ? -0.699 -0.046 9.254 1.00 88.06 102 VAL A O 1
ATOM 804 N N . PHE A 1 103 ? -2.601 -0.295 8.059 1.00 88.75 103 PHE A N 1
ATOM 805 C CA . PHE A 1 103 ? -3.140 1.039 8.284 1.00 88.75 103 PHE A CA 1
ATOM 806 C C . PHE A 1 103 ? -4.267 0.936 9.312 1.00 88.75 103 PHE A C 1
ATOM 808 O O . PHE A 1 103 ? -5.402 0.554 9.003 1.00 88.75 103 PHE A O 1
ATOM 815 N N . ALA A 1 104 ? -3.932 1.249 10.559 1.00 86.88 104 ALA A N 1
ATOM 816 C CA . ALA A 1 104 ? -4.880 1.306 11.654 1.00 86.88 104 ALA A CA 1
ATOM 817 C C . ALA A 1 104 ? -5.279 2.767 11.899 1.00 86.88 104 ALA A C 1
ATOM 819 O O . ALA A 1 104 ? -4.425 3.639 12.021 1.00 86.88 104 ALA A O 1
ATOM 820 N N . ALA A 1 105 ? -6.581 3.050 11.949 1.00 84.06 105 ALA A N 1
ATOM 821 C CA . ALA A 1 105 ? -7.093 4.386 12.261 1.00 84.06 105 ALA A CA 1
ATOM 822 C C . ALA A 1 105 ? -8.570 4.339 12.669 1.00 84.06 105 ALA A C 1
ATOM 824 O O . ALA A 1 105 ? -9.245 3.314 12.514 1.00 84.06 105 ALA A O 1
ATOM 825 N N . SER A 1 106 ? -9.101 5.469 13.142 1.00 80.31 106 SER A N 1
ATOM 826 C CA . SER A 1 106 ? -10.542 5.603 13.368 1.00 80.31 106 SER A CA 1
ATOM 827 C C . SER A 1 106 ? -11.335 5.417 12.058 1.00 80.31 106 SER A C 1
ATOM 829 O O . SER A 1 106 ? -10.865 5.794 10.979 1.00 80.31 106 SER A O 1
ATOM 831 N N . PRO A 1 107 ? -12.580 4.893 12.100 1.00 78.69 107 PRO A N 1
ATOM 832 C CA . PRO A 1 107 ? -13.410 4.766 10.899 1.00 78.69 107 PRO A CA 1
ATOM 833 C C . PRO A 1 107 ? -13.629 6.086 10.150 1.00 78.69 107 PRO A C 1
ATOM 835 O O . PRO A 1 107 ? -13.883 6.070 8.948 1.00 78.69 107 PRO A O 1
ATOM 838 N N . THR A 1 108 ? -13.569 7.219 10.852 1.00 77.62 108 THR A N 1
ATOM 839 C CA . THR A 1 108 ? -13.672 8.551 10.248 1.00 77.62 108 THR A CA 1
ATOM 840 C C . THR A 1 108 ? -12.448 8.852 9.389 1.00 77.62 108 THR A C 1
ATOM 842 O O . THR A 1 108 ? -12.621 9.191 8.220 1.00 77.62 108 THR A O 1
ATOM 845 N N . ILE A 1 109 ? -11.237 8.639 9.919 1.00 83.19 109 ILE A N 1
ATOM 846 C CA . ILE A 1 109 ? -9.981 8.830 9.176 1.00 83.19 109 ILE A CA 1
ATOM 847 C C . ILE A 1 109 ? -9.953 7.932 7.940 1.00 83.19 109 ILE A C 1
ATOM 849 O O . ILE A 1 109 ? -9.771 8.429 6.832 1.00 83.19 109 ILE A O 1
ATOM 853 N N . LEU A 1 110 ? -10.225 6.630 8.102 1.00 83.06 110 LEU A N 1
ATOM 854 C CA . LEU A 1 110 ? -10.194 5.682 6.981 1.00 83.06 110 LEU A CA 1
ATOM 855 C C . LEU A 1 110 ? -11.173 6.071 5.863 1.00 83.06 110 LEU A C 1
ATOM 857 O O . LEU A 1 110 ? -10.866 5.901 4.687 1.00 83.06 110 LEU A O 1
ATOM 861 N N . ARG A 1 111 ? -12.353 6.609 6.205 1.00 79.56 111 ARG A N 1
ATOM 862 C CA . ARG A 1 111 ? -13.331 7.081 5.209 1.00 79.56 111 ARG A CA 1
ATOM 863 C C . ARG A 1 111 ? -12.893 8.364 4.517 1.00 79.56 111 ARG A C 1
ATOM 865 O O . ARG A 1 111 ? -13.076 8.461 3.308 1.00 79.56 111 ARG A O 1
ATOM 872 N N . MET A 1 112 ? -12.371 9.333 5.269 1.00 80.69 112 MET A N 1
ATOM 873 C CA . MET A 1 112 ? -11.871 10.589 4.704 1.00 80.69 112 MET A CA 1
ATOM 874 C C . MET A 1 112 ? -10.725 10.318 3.734 1.00 80.69 112 MET A C 1
ATOM 876 O O . MET A 1 112 ? -10.794 10.731 2.580 1.00 80.69 112 MET A O 1
ATOM 880 N N . TRP A 1 113 ? -9.741 9.533 4.167 1.00 85.94 113 TRP A N 1
ATOM 881 C CA . TRP A 1 113 ? -8.612 9.146 3.333 1.00 85.94 113 TRP A CA 1
ATOM 882 C C . TRP A 1 113 ? -9.050 8.335 2.103 1.00 85.94 113 TRP A C 1
ATOM 884 O O . TRP A 1 113 ? -8.648 8.638 0.984 1.00 85.94 113 TRP A O 1
ATOM 894 N N . ALA A 1 114 ? -9.972 7.374 2.256 1.00 83.44 114 ALA A N 1
ATOM 895 C CA . ALA A 1 114 ? -10.515 6.638 1.110 1.00 83.44 114 ALA A CA 1
ATOM 896 C C . ALA A 1 114 ? -11.233 7.548 0.096 1.00 83.44 114 ALA A C 1
ATOM 898 O O . ALA A 1 114 ? -11.232 7.256 -1.099 1.00 83.44 114 ALA A O 1
ATOM 899 N N . HIS A 1 115 ? -11.857 8.638 0.554 1.00 81.31 115 HIS A N 1
ATOM 900 C CA . HIS A 1 115 ? -12.452 9.634 -0.334 1.00 81.31 115 HIS A CA 1
ATOM 901 C C . HIS A 1 115 ? -11.385 10.432 -1.095 1.00 81.31 115 HIS A C 1
ATOM 903 O O . HIS A 1 115 ? -11.544 10.618 -2.299 1.00 81.31 115 HIS A O 1
ATOM 909 N N . GLN A 1 116 ? -10.296 10.831 -0.427 1.00 83.31 116 GLN A N 1
ATOM 910 C CA . GLN A 1 116 ? -9.150 11.498 -1.061 1.00 83.31 116 GLN A CA 1
ATOM 911 C C . GLN A 1 116 ? -8.528 10.606 -2.144 1.00 83.31 116 GLN A C 1
ATOM 913 O O . GLN A 1 116 ? -8.461 11.005 -3.304 1.00 83.31 116 GLN A O 1
ATOM 918 N N . VAL A 1 117 ? -8.233 9.343 -1.819 1.00 85.75 117 VAL A N 1
ATOM 919 C CA . VAL A 1 117 ? -7.715 8.364 -2.791 1.00 85.75 117 VAL A CA 1
ATOM 920 C C . VAL A 1 117 ? -8.682 8.155 -3.963 1.00 85.75 117 VAL A C 1
ATOM 922 O O . VAL A 1 117 ? -8.277 8.096 -5.122 1.00 85.75 117 VAL A O 1
ATOM 925 N N . HIS A 1 118 ? -9.990 8.076 -3.701 1.00 84.50 118 HIS A N 1
ATOM 926 C CA . HIS A 1 118 ? -10.987 7.947 -4.768 1.00 84.50 118 HIS A CA 1
ATOM 927 C C . HIS A 1 118 ? -11.036 9.169 -5.701 1.00 84.50 118 HIS A C 1
ATOM 929 O O . HIS A 1 118 ? -11.432 9.036 -6.866 1.00 84.50 118 HIS A O 1
ATOM 935 N N . ALA A 1 119 ? -10.666 10.349 -5.206 1.00 85.50 119 ALA A N 1
ATOM 936 C CA . ALA A 1 119 ? -10.682 11.596 -5.955 1.00 85.50 119 ALA A CA 1
ATOM 937 C C . ALA A 1 119 ? -9.442 11.805 -6.840 1.00 85.50 119 ALA A C 1
ATOM 939 O O . ALA A 1 119 ? -9.492 12.685 -7.694 1.00 85.50 119 ALA A O 1
ATOM 940 N N . MET A 1 120 ? -8.388 10.992 -6.697 1.00 86.88 120 MET A N 1
ATOM 941 C CA . MET A 1 120 ? -7.140 11.115 -7.465 1.00 86.88 120 MET A CA 1
ATOM 942 C C . MET A 1 120 ? -7.357 10.979 -8.981 1.00 86.88 120 MET A C 1
ATOM 944 O O . MET A 1 120 ? -8.097 10.094 -9.433 1.00 86.88 120 MET A O 1
ATOM 948 N N . ARG A 1 121 ? -6.716 11.829 -9.789 1.00 90.44 121 ARG A N 1
ATOM 949 C CA . ARG A 1 121 ? -6.837 11.868 -11.261 1.00 90.44 121 ARG A CA 1
ATOM 950 C C . ARG A 1 121 ? -5.557 12.402 -11.916 1.00 90.44 121 ARG A C 1
ATOM 952 O O . ARG A 1 121 ? -4.863 13.250 -11.375 1.00 90.44 121 ARG A O 1
ATOM 959 N N . PHE A 1 122 ? -5.318 12.005 -13.164 1.00 90.38 122 PHE A N 1
ATOM 960 C CA . PHE A 1 122 ? -4.219 12.525 -13.986 1.00 90.38 122 PHE A CA 1
ATOM 961 C C . PHE A 1 122 ? -4.574 13.898 -14.584 1.00 90.38 122 PHE A C 1
ATOM 963 O O . PHE A 1 122 ? -5.043 13.974 -15.718 1.00 90.38 122 PHE A O 1
ATOM 970 N N . TYR A 1 123 ? -4.417 14.985 -13.822 1.00 80.38 123 TYR A N 1
ATOM 971 C CA . TYR A 1 123 ? -4.674 16.339 -14.342 1.00 80.38 123 TYR A CA 1
ATOM 972 C C . TYR A 1 123 ? -3.471 16.910 -15.100 1.00 80.38 123 TYR A C 1
ATOM 974 O O . TYR A 1 123 ? -3.556 17.169 -16.296 1.00 80.38 123 TYR A O 1
ATOM 982 N N . ASN A 1 124 ? -2.351 17.105 -14.401 1.00 81.44 124 ASN A N 1
ATOM 983 C CA . ASN A 1 124 ? -1.175 17.801 -14.943 1.00 81.44 124 ASN A CA 1
ATOM 984 C C . ASN A 1 124 ? -0.014 16.856 -15.266 1.00 81.44 124 ASN A C 1
ATOM 986 O O . ASN A 1 124 ? 0.868 17.193 -16.051 1.00 81.44 124 ASN A O 1
ATOM 990 N N . PHE A 1 125 ? -0.012 15.674 -14.656 1.00 87.25 125 PHE A N 1
ATOM 991 C CA . PHE A 1 125 ? 1.051 14.687 -14.771 1.00 87.25 125 PHE A CA 1
ATOM 992 C C . PHE A 1 125 ? 0.440 13.312 -15.063 1.00 87.25 125 PHE A C 1
ATOM 994 O O . PHE A 1 125 ? -0.706 13.058 -14.681 1.00 87.25 125 PHE A O 1
ATOM 1001 N N . PRO A 1 126 ? 1.191 12.383 -15.689 1.00 90.56 126 PRO A N 1
ATOM 1002 C CA . PRO A 1 126 ? 0.755 10.998 -15.903 1.00 90.56 126 PRO A CA 1
ATOM 1003 C C . PRO A 1 126 ? 0.745 10.168 -14.602 1.00 90.56 126 PRO A C 1
ATOM 1005 O O . PRO A 1 126 ? 0.799 8.938 -14.636 1.00 90.56 126 PRO A O 1
ATOM 1008 N N . MET A 1 127 ? 0.701 10.841 -13.455 1.00 93.44 127 MET A N 1
ATOM 1009 C CA . MET A 1 127 ? 0.596 10.283 -12.122 1.00 93.44 127 MET A CA 1
ATOM 1010 C C . MET A 1 127 ? -0.161 11.255 -11.215 1.00 93.44 127 MET A C 1
ATOM 1012 O O . MET A 1 127 ? -0.236 12.450 -11.503 1.00 93.44 127 MET A O 1
ATOM 1016 N N . ASP A 1 128 ? -0.693 10.726 -10.126 1.00 92.44 128 ASP A N 1
ATOM 1017 C CA . ASP A 1 128 ? -1.239 11.495 -9.011 1.00 92.44 128 ASP A CA 1
ATOM 1018 C C . ASP A 1 128 ? -0.914 10.746 -7.716 1.00 92.44 128 ASP A C 1
ATOM 1020 O O . ASP A 1 128 ? -0.690 9.530 -7.751 1.00 92.44 128 ASP A O 1
ATOM 1024 N N . TYR A 1 129 ? -0.858 11.442 -6.589 1.00 90.75 129 TYR A N 1
ATOM 1025 C CA . TYR A 1 129 ? -0.487 10.840 -5.312 1.00 90.75 129 TYR A CA 1
ATOM 1026 C C . TYR A 1 129 ? -1.255 11.465 -4.145 1.00 90.75 129 TYR A C 1
ATOM 1028 O O . TYR A 1 129 ? -1.598 12.642 -4.156 1.00 90.75 129 TYR A O 1
ATOM 1036 N N . GLU A 1 130 ? -1.523 10.649 -3.132 1.00 86.81 130 GLU A N 1
ATOM 1037 C CA . GLU A 1 130 ? -2.164 11.056 -1.889 1.00 86.81 130 GLU A CA 1
ATOM 1038 C C . GLU A 1 130 ? -1.352 10.483 -0.732 1.00 86.81 130 GLU A C 1
ATOM 1040 O O . GLU A 1 130 ? -1.147 9.268 -0.632 1.00 86.81 130 GLU A O 1
ATOM 1045 N N . TYR A 1 131 ? -0.891 11.350 0.164 1.00 86.56 131 TYR A N 1
ATOM 1046 C CA . TYR A 1 131 ? -0.166 10.915 1.351 1.00 86.56 131 TYR A CA 1
ATOM 1047 C C . TYR A 1 131 ? -1.063 10.072 2.256 1.00 86.56 131 TYR A C 1
ATOM 1049 O O . TYR A 1 131 ? -2.258 10.338 2.407 1.00 86.56 131 TYR A O 1
ATOM 1057 N N . LEU A 1 132 ? -0.490 9.076 2.933 1.00 81.50 132 LEU A N 1
ATOM 1058 C CA . LEU A 1 132 ? -1.269 8.280 3.888 1.00 81.50 132 LEU A CA 1
ATOM 1059 C C . LEU A 1 132 ? -1.737 9.120 5.097 1.00 81.50 132 LEU A C 1
ATOM 1061 O O . LEU A 1 132 ? -2.758 8.827 5.720 1.00 81.50 132 LEU A O 1
ATOM 1065 N N . GLU A 1 133 ? -1.044 10.230 5.362 1.00 78.62 133 GLU A N 1
ATOM 1066 C CA . GLU A 1 133 ? -1.417 11.270 6.328 1.00 78.62 133 GLU A CA 1
ATOM 1067 C C . GLU A 1 133 ? -2.165 12.463 5.715 1.00 78.62 133 GLU A C 1
ATOM 1069 O O . GLU A 1 133 ? -2.362 13.476 6.387 1.00 78.62 133 GLU A O 1
ATOM 1074 N N . GLY A 1 134 ? -2.597 12.377 4.454 1.00 69.06 134 GLY A N 1
ATOM 1075 C CA . GLY A 1 134 ? -3.204 13.492 3.717 1.00 69.06 134 GLY A CA 1
ATOM 1076 C C . GLY A 1 134 ? -4.451 14.093 4.376 1.00 69.06 134 GLY A C 1
ATOM 1077 O O . GLY A 1 134 ? -4.791 15.256 4.167 1.00 69.06 134 GLY A O 1
ATOM 1078 N N . TRP A 1 135 ? -5.088 13.359 5.290 1.00 70.06 135 TRP A N 1
ATOM 1079 C CA . TRP A 1 135 ? -6.185 13.853 6.122 1.00 70.06 135 TRP A CA 1
ATOM 1080 C C . TRP A 1 135 ? -5.759 14.912 7.167 1.00 70.06 135 TRP A C 1
ATOM 1082 O O . TRP A 1 135 ? -6.617 15.640 7.670 1.00 70.06 135 TRP A O 1
ATOM 1092 N N . ARG A 1 136 ? -4.462 15.026 7.509 1.00 69.62 136 ARG A N 1
ATOM 1093 C CA . ARG A 1 136 ? -3.931 15.968 8.522 1.00 69.62 136 ARG A CA 1
ATOM 1094 C C . ARG A 1 136 ? -3.624 17.368 7.985 1.00 69.62 136 ARG A C 1
ATOM 1096 O O . ARG A 1 136 ? -3.234 18.223 8.776 1.00 69.62 136 ARG A O 1
ATOM 1103 N N . ASN A 1 137 ? -3.767 17.618 6.680 1.00 60.25 137 ASN A N 1
ATOM 1104 C CA . ASN A 1 137 ? -3.420 18.891 6.020 1.00 60.25 137 ASN A CA 1
ATOM 1105 C C . ASN A 1 137 ? -1.977 19.397 6.285 1.00 60.25 137 ASN A C 1
ATOM 1107 O O . ASN A 1 137 ? -1.688 20.570 6.056 1.00 60.25 137 ASN A O 1
ATOM 1111 N N . ASN A 1 138 ? -1.058 18.539 6.748 1.00 57.19 138 ASN A N 1
ATOM 1112 C CA . ASN A 1 138 ? 0.325 18.900 7.067 1.00 57.19 138 ASN A CA 1
ATOM 1113 C C . ASN A 1 138 ? 1.297 18.086 6.205 1.00 57.19 138 ASN A C 1
ATOM 1115 O O . ASN A 1 138 ? 1.681 16.974 6.543 1.00 57.19 138 ASN A O 1
ATOM 1119 N N . PHE A 1 139 ? 1.726 18.680 5.093 1.00 53.47 139 PHE A N 1
ATOM 1120 C CA . PHE A 1 139 ? 2.524 18.045 4.035 1.00 53.47 139 PHE A CA 1
ATOM 1121 C C . PHE A 1 139 ? 3.971 17.665 4.405 1.00 53.47 139 PHE A C 1
ATOM 1123 O O . PHE A 1 139 ? 4.702 17.182 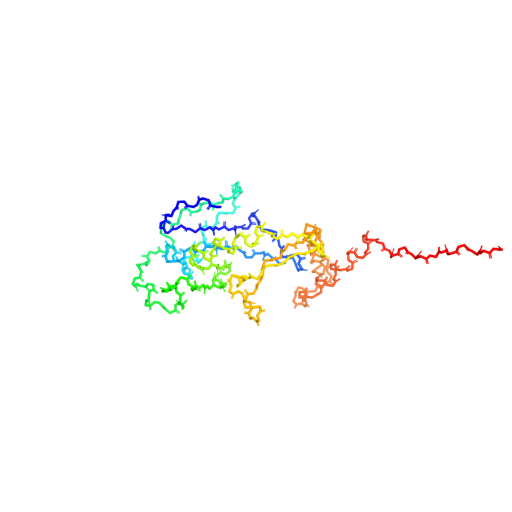3.548 1.00 53.47 139 PHE A O 1
ATOM 1130 N N . ARG A 1 140 ? 4.451 17.946 5.625 1.00 50.38 140 ARG A N 1
ATOM 1131 C CA . ARG A 1 140 ? 5.905 18.000 5.886 1.00 50.38 140 ARG A CA 1
ATOM 1132 C C . ARG A 1 140 ? 6.546 16.740 6.471 1.00 50.38 140 ARG A C 1
ATOM 1134 O O . ARG A 1 140 ? 7.763 16.744 6.577 1.00 50.38 140 ARG A O 1
ATOM 1141 N N . MET A 1 141 ? 5.793 15.698 6.829 1.00 54.72 141 MET A N 1
ATOM 1142 C CA . MET A 1 141 ? 6.344 14.493 7.482 1.00 54.72 141 MET A CA 1
ATOM 1143 C C . MET A 1 141 ? 5.542 13.212 7.180 1.00 54.72 141 MET A C 1
ATOM 1145 O O . MET A 1 141 ? 5.422 12.356 8.045 1.00 54.72 141 MET A O 1
ATOM 1149 N N . ALA A 1 142 ? 4.928 13.087 6.000 1.00 59.78 142 ALA A N 1
ATOM 1150 C CA . ALA A 1 142 ? 4.036 11.958 5.736 1.00 59.78 142 ALA A CA 1
ATOM 1151 C C . ALA A 1 142 ? 4.788 10.615 5.654 1.00 59.78 142 ALA A C 1
ATOM 1153 O O . ALA A 1 142 ? 5.679 10.444 4.818 1.00 59.78 142 ALA A O 1
ATOM 1154 N N . GLU A 1 143 ? 4.378 9.639 6.468 1.00 69.12 143 GLU A N 1
ATOM 1155 C CA . GLU A 1 143 ? 4.819 8.244 6.351 1.00 69.12 143 GLU A CA 1
ATOM 1156 C C . GLU A 1 143 ? 4.150 7.559 5.141 1.00 69.12 143 GLU A C 1
ATOM 1158 O O . GLU A 1 143 ? 3.170 6.826 5.267 1.00 69.12 143 GLU A O 1
ATOM 1163 N N . GLY A 1 144 ? 4.684 7.809 3.942 1.00 80.69 144 GLY A N 1
ATOM 1164 C CA . GLY A 1 144 ? 4.290 7.134 2.700 1.00 80.69 144 GLY A CA 1
ATOM 1165 C C . GLY A 1 144 ? 3.074 7.724 1.975 1.00 80.69 144 GLY A C 1
ATOM 1166 O O . GLY A 1 144 ? 2.427 8.676 2.421 1.00 80.69 144 GLY A O 1
ATOM 1167 N N . GLU A 1 145 ? 2.759 7.141 0.818 1.00 88.19 145 GLU A N 1
ATOM 1168 C CA . GLU A 1 145 ? 1.725 7.625 -0.104 1.00 88.19 145 GLU A CA 1
ATOM 1169 C C . GLU A 1 145 ? 1.082 6.497 -0.922 1.00 88.19 145 GLU A C 1
ATOM 1171 O O . GLU A 1 145 ? 1.672 5.437 -1.141 1.00 88.19 145 GLU A O 1
ATOM 1176 N N . VAL A 1 146 ? -0.143 6.742 -1.388 1.00 89.56 146 VAL A N 1
ATOM 1177 C CA . VAL A 1 146 ? -0.749 6.014 -2.504 1.00 89.56 146 VAL A CA 1
ATOM 1178 C C . VAL A 1 146 ? -0.484 6.808 -3.766 1.00 89.56 146 VAL A C 1
ATOM 1180 O O . VAL A 1 146 ? -0.852 7.974 -3.851 1.00 89.56 146 VAL A O 1
ATOM 1183 N N . GLN A 1 147 ? 0.104 6.156 -4.761 1.00 91.62 147 GLN A N 1
ATOM 1184 C CA . GLN A 1 147 ? 0.328 6.733 -6.078 1.00 91.62 147 GLN A CA 1
ATOM 1185 C C . GLN A 1 147 ? -0.513 5.996 -7.117 1.00 91.62 147 GLN A C 1
ATOM 1187 O O . GLN A 1 147 ? -0.608 4.765 -7.104 1.00 91.62 147 GLN A O 1
ATOM 1192 N N . ILE A 1 148 ? -1.090 6.745 -8.051 1.00 91.75 148 ILE A N 1
ATOM 1193 C CA . ILE A 1 148 ? -1.651 6.206 -9.287 1.00 91.75 148 ILE A CA 1
ATOM 1194 C C . ILE A 1 148 ? -0.774 6.635 -10.457 1.00 91.75 148 ILE A C 1
ATOM 1196 O O . ILE A 1 148 ? -0.265 7.750 -10.493 1.00 91.75 148 ILE A O 1
ATOM 1200 N N . PHE A 1 149 ? -0.636 5.756 -11.446 1.00 93.50 149 PHE A N 1
ATOM 1201 C CA . PHE A 1 149 ? 0.142 6.010 -12.656 1.00 93.50 149 PHE A CA 1
ATOM 1202 C C . PHE A 1 149 ? -0.692 5.663 -13.884 1.00 93.50 149 PHE A C 1
ATOM 1204 O O . PHE A 1 149 ? -1.288 4.584 -13.942 1.00 93.50 149 PHE A O 1
ATOM 1211 N N . ALA A 1 150 ? -0.694 6.533 -14.893 1.00 92.50 150 ALA A N 1
ATOM 1212 C CA . ALA A 1 150 ? -1.382 6.282 -16.160 1.00 92.50 150 ALA A CA 1
ATOM 1213 C C . ALA A 1 150 ? -0.814 5.036 -16.866 1.00 92.50 150 ALA A C 1
ATOM 1215 O O . ALA A 1 150 ? -1.546 4.263 -17.479 1.00 92.50 150 ALA A O 1
ATOM 1216 N N . GLU A 1 151 ? 0.490 4.798 -16.708 1.00 92.44 151 GLU A N 1
ATOM 1217 C CA . GLU A 1 151 ? 1.213 3.665 -17.290 1.00 92.44 151 GLU A CA 1
ATOM 1218 C C . GLU A 1 151 ? 1.431 2.499 -16.309 1.00 92.44 151 GLU A C 1
ATOM 1220 O O . GLU A 1 151 ? 2.296 1.657 -16.553 1.00 92.44 151 GLU A O 1
ATOM 1225 N N . TYR A 1 152 ? 0.679 2.415 -15.203 1.00 93.50 152 TYR A N 1
ATOM 1226 C CA . TYR A 1 152 ? 0.954 1.469 -14.106 1.00 93.50 152 TYR A CA 1
ATOM 1227 C C . TYR A 1 152 ? 1.252 0.033 -14.576 1.00 93.50 152 TYR A C 1
ATOM 1229 O O . TYR A 1 152 ? 2.250 -0.570 -14.187 1.00 93.50 152 TYR A O 1
ATOM 1237 N N . ARG A 1 153 ? 0.432 -0.513 -15.484 1.00 94.12 153 ARG A N 1
ATOM 1238 C CA . ARG A 1 153 ? 0.618 -1.882 -16.000 1.00 94.12 153 ARG A CA 1
ATOM 1239 C C . ARG A 1 153 ? 1.901 -2.040 -16.817 1.00 94.12 153 ARG A C 1
ATOM 1241 O O . ARG A 1 153 ? 2.552 -3.080 -16.730 1.00 94.12 153 ARG A O 1
ATOM 1248 N N . HIS A 1 154 ? 2.286 -1.017 -17.580 1.00 94.06 154 HIS A N 1
ATOM 1249 C CA . HIS A 1 154 ? 3.558 -1.016 -18.299 1.00 94.06 154 HIS A CA 1
ATOM 1250 C C . HIS A 1 154 ? 4.734 -0.937 -17.328 1.00 94.06 154 HIS A C 1
ATOM 1252 O O . HIS A 1 154 ? 5.709 -1.657 -17.523 1.00 94.06 154 HIS A O 1
ATOM 1258 N N . MET A 1 155 ? 4.630 -0.137 -16.261 1.00 94.69 155 MET A N 1
ATOM 1259 C CA . MET A 1 155 ? 5.658 -0.077 -15.215 1.00 94.69 155 MET A CA 1
ATOM 1260 C C . MET A 1 155 ? 5.883 -1.455 -14.578 1.00 94.69 155 MET A C 1
ATOM 1262 O O . MET A 1 155 ? 7.006 -1.951 -14.609 1.00 94.69 155 M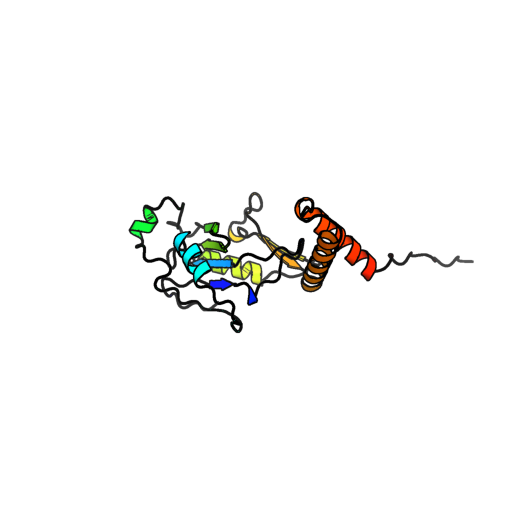ET A O 1
ATOM 1266 N N . VAL A 1 156 ? 4.816 -2.140 -14.146 1.00 95.75 156 VAL A N 1
ATOM 1267 C CA . VAL A 1 156 ? 4.901 -3.512 -13.601 1.00 95.75 156 VAL A CA 1
ATOM 1268 C C . VAL A 1 156 ? 5.545 -4.484 -14.599 1.00 95.75 156 VAL A C 1
ATOM 1270 O O . VAL A 1 156 ? 6.416 -5.276 -14.235 1.00 95.75 156 VAL A O 1
ATOM 1273 N N . SER A 1 157 ? 5.145 -4.440 -15.875 1.00 95.88 157 SER A N 1
ATOM 1274 C CA . SER A 1 157 ? 5.707 -5.323 -16.908 1.00 95.88 157 SER A CA 1
ATOM 1275 C C . SER A 1 157 ? 7.197 -5.063 -17.164 1.00 95.88 157 SER A C 1
ATOM 1277 O O . SER A 1 157 ? 7.968 -6.014 -17.347 1.00 95.88 157 SER A O 1
ATOM 1279 N N . ARG A 1 158 ? 7.610 -3.787 -17.175 1.00 95.69 158 ARG A N 1
ATOM 1280 C CA . ARG A 1 158 ? 9.013 -3.382 -17.336 1.00 95.69 158 ARG A CA 1
ATOM 1281 C C . ARG A 1 158 ? 9.846 -3.831 -16.147 1.00 95.69 158 ARG A C 1
ATOM 1283 O O . ARG A 1 158 ? 10.833 -4.519 -16.371 1.00 95.69 158 ARG A O 1
ATOM 1290 N N . ALA A 1 159 ? 9.407 -3.555 -14.920 1.00 95.94 159 ALA A N 1
ATOM 1291 C CA . ALA A 1 159 ? 10.119 -3.956 -13.708 1.00 95.94 159 ALA A CA 1
ATOM 1292 C C . ALA A 1 159 ? 10.322 -5.480 -13.641 1.00 95.94 159 ALA A C 1
ATOM 1294 O O . ALA A 1 159 ? 11.426 -5.953 -13.382 1.00 95.94 159 ALA A O 1
ATOM 1295 N N . ARG A 1 160 ? 9.297 -6.280 -13.980 1.00 95.81 160 ARG A N 1
ATOM 1296 C CA . ARG A 1 160 ? 9.422 -7.753 -14.047 1.00 95.81 160 ARG A CA 1
ATOM 1297 C C . ARG A 1 160 ? 10.464 -8.210 -15.069 1.00 95.81 160 ARG A C 1
ATOM 1299 O O . ARG A 1 160 ? 11.184 -9.179 -14.833 1.00 95.81 160 ARG A O 1
ATOM 1306 N N . THR A 1 161 ? 10.514 -7.546 -16.222 1.00 95.75 161 THR A N 1
ATOM 1307 C CA . THR A 1 161 ? 11.490 -7.858 -17.274 1.00 95.75 161 THR A CA 1
ATOM 1308 C C . THR A 1 161 ? 12.892 -7.443 -16.859 1.00 95.75 161 THR A C 1
ATOM 1310 O O . THR A 1 161 ? 13.799 -8.265 -16.942 1.00 95.75 161 THR A O 1
ATOM 1313 N N . ALA A 1 162 ? 13.044 -6.229 -16.333 1.00 95.25 162 ALA A N 1
ATOM 1314 C CA . ALA A 1 162 ? 14.296 -5.712 -15.807 1.00 95.25 162 ALA A CA 1
ATOM 1315 C C . ALA A 1 162 ? 14.866 -6.632 -14.727 1.00 95.25 162 ALA A C 1
ATOM 1317 O O . ALA A 1 162 ? 15.998 -7.086 -14.855 1.00 95.25 162 ALA A O 1
ATOM 1318 N N . ARG A 1 163 ? 14.051 -7.023 -13.738 1.00 94.31 163 ARG A N 1
ATOM 1319 C CA . ARG A 1 163 ? 14.462 -7.949 -12.678 1.00 94.31 163 ARG A CA 1
ATOM 1320 C C . ARG A 1 163 ? 14.977 -9.268 -13.251 1.00 94.31 163 ARG A C 1
ATOM 1322 O O . ARG A 1 163 ? 16.056 -9.715 -12.885 1.00 94.31 163 ARG A O 1
ATOM 1329 N N . ARG A 1 164 ? 14.238 -9.883 -14.179 1.00 94.00 164 ARG A N 1
ATOM 1330 C CA . ARG A 1 164 ? 14.664 -11.137 -14.824 1.00 94.00 164 ARG A CA 1
ATOM 1331 C C . ARG A 1 164 ? 15.994 -10.983 -15.568 1.00 94.00 164 ARG A C 1
ATOM 1333 O O . ARG A 1 164 ? 16.804 -11.899 -15.531 1.00 94.00 164 ARG A O 1
ATOM 1340 N N . GLU A 1 165 ? 16.196 -9.870 -16.267 1.00 93.56 165 GLU A N 1
ATOM 1341 C CA . GLU A 1 165 ? 17.426 -9.620 -17.025 1.00 93.56 165 GLU A CA 1
ATOM 1342 C C . GLU A 1 165 ? 18.626 -9.370 -16.109 1.00 93.56 165 GLU A C 1
ATOM 1344 O O . GLU A 1 165 ? 19.683 -9.950 -16.339 1.00 93.56 165 GLU A O 1
ATOM 1349 N N . VAL A 1 166 ? 18.454 -8.571 -15.053 1.00 92.81 166 VAL A N 1
ATOM 1350 C CA . VAL A 1 166 ? 19.520 -8.246 -14.094 1.00 92.81 166 VAL A CA 1
ATOM 1351 C C . VAL A 1 166 ? 19.957 -9.496 -13.324 1.00 92.81 166 VAL A C 1
ATOM 1353 O O . VAL A 1 166 ? 21.131 -9.852 -13.354 1.00 92.81 166 VAL A O 1
ATOM 1356 N N . PHE A 1 167 ? 19.014 -10.243 -12.739 1.00 91.06 167 PHE A N 1
ATOM 1357 C CA . PHE A 1 167 ? 19.322 -11.505 -12.048 1.00 91.06 167 PHE A CA 1
ATOM 1358 C C . PHE A 1 167 ? 19.768 -12.634 -12.993 1.00 91.06 167 PHE A C 1
ATOM 1360 O O . PHE A 1 167 ? 20.307 -13.637 -12.538 1.00 91.06 167 PHE A O 1
ATOM 1367 N N . GLY A 1 168 ? 19.524 -12.512 -14.302 1.00 88.75 168 GLY A N 1
ATOM 1368 C CA . GLY A 1 168 ? 20.032 -13.451 -15.304 1.00 88.75 168 GLY A CA 1
ATOM 1369 C C . GLY A 1 168 ? 21.474 -13.169 -15.740 1.00 88.75 168 GLY A C 1
ATOM 1370 O O . GLY A 1 168 ? 22.097 -14.043 -16.340 1.00 88.75 168 GLY A O 1
ATOM 1371 N N . ALA A 1 169 ? 21.988 -11.966 -15.469 1.00 83.81 169 ALA A N 1
ATOM 1372 C CA . ALA A 1 169 ? 23.302 -11.498 -15.911 1.00 83.81 169 ALA A CA 1
ATOM 1373 C C . ALA A 1 169 ? 24.320 -11.332 -14.769 1.00 83.81 169 ALA A C 1
ATOM 1375 O O . ALA A 1 169 ? 25.516 -11.259 -15.044 1.00 83.81 169 ALA A O 1
ATOM 1376 N N . ALA A 1 170 ? 23.860 -11.273 -13.518 1.00 78.69 170 ALA A N 1
ATOM 1377 C CA . ALA A 1 170 ? 24.679 -11.050 -12.330 1.00 78.69 170 ALA A CA 1
ATOM 1378 C C . ALA A 1 170 ? 24.410 -12.107 -11.248 1.00 78.69 170 ALA A C 1
ATOM 1380 O O . ALA A 1 170 ? 23.381 -12.788 -11.272 1.00 78.69 170 ALA A O 1
ATOM 1381 N N . ASP A 1 171 ? 25.324 -12.226 -10.282 1.00 78.56 171 ASP A N 1
ATOM 1382 C CA . ASP A 1 171 ? 25.056 -12.989 -9.064 1.00 78.56 171 ASP A CA 1
ATOM 1383 C C . ASP A 1 171 ? 24.003 -12.257 -8.217 1.00 78.56 171 ASP A C 1
ATOM 1385 O O . ASP A 1 171 ? 24.042 -11.038 -8.042 1.00 78.56 171 ASP A O 1
ATOM 1389 N N . ALA A 1 172 ? 23.050 -13.007 -7.671 1.00 74.38 172 ALA A N 1
ATOM 1390 C CA . ALA A 1 172 ? 21.901 -12.475 -6.951 1.00 74.38 172 ALA A CA 1
ATOM 1391 C C . ALA A 1 172 ? 22.288 -11.658 -5.706 1.00 74.38 172 ALA A C 1
ATOM 1393 O O . ALA A 1 172 ? 21.516 -10.796 -5.290 1.00 74.38 172 ALA A O 1
ATOM 1394 N N . SER A 1 173 ? 23.456 -11.916 -5.107 1.00 77.06 173 SER A N 1
ATOM 1395 C CA . SER A 1 173 ? 23.946 -11.175 -3.936 1.00 77.06 173 SER A CA 1
ATOM 1396 C C . SER A 1 173 ? 24.478 -9.777 -4.249 1.00 77.06 173 SER A C 1
ATOM 1398 O O . SER A 1 173 ? 24.675 -8.994 -3.323 1.00 77.06 173 SER A O 1
ATOM 1400 N N . GLU A 1 174 ? 24.735 -9.471 -5.521 1.00 81.75 174 GLU A N 1
ATOM 1401 C CA . GLU A 1 174 ? 25.326 -8.197 -5.953 1.00 81.75 174 GLU A CA 1
ATOM 1402 C C . GLU A 1 174 ? 24.288 -7.226 -6.529 1.00 81.75 174 GLU A C 1
ATOM 1404 O O . GLU A 1 174 ? 24.576 -6.043 -6.681 1.00 81.75 174 GLU A O 1
ATOM 1409 N N . VAL A 1 175 ? 23.076 -7.710 -6.818 1.00 83.69 175 VAL A N 1
ATOM 1410 C CA . VAL A 1 175 ? 22.007 -6.912 -7.425 1.00 83.69 175 VAL A CA 1
ATOM 1411 C C . VAL A 1 175 ? 21.399 -5.950 -6.408 1.00 83.69 175 VAL A C 1
ATOM 1413 O O . VAL A 1 175 ? 20.816 -6.365 -5.401 1.00 83.69 175 VAL A O 1
ATOM 1416 N N . LEU A 1 176 ? 21.456 -4.658 -6.715 1.00 86.69 176 LEU A N 1
ATOM 1417 C CA . LEU A 1 176 ? 20.761 -3.612 -5.977 1.00 86.69 176 LEU A CA 1
ATOM 1418 C C . LEU A 1 176 ? 19.390 -3.321 -6.614 1.00 86.69 176 LEU A C 1
ATOM 1420 O O . LEU A 1 176 ? 19.225 -3.442 -7.830 1.00 86.69 176 LEU A O 1
ATOM 1424 N N . PRO A 1 177 ? 18.388 -2.862 -5.836 1.00 85.00 177 PRO A N 1
ATOM 1425 C CA . PRO A 1 177 ? 17.101 -2.434 -6.394 1.00 85.00 177 PRO A CA 1
ATOM 1426 C C . PRO A 1 177 ? 17.225 -1.342 -7.469 1.00 85.00 177 PRO A C 1
ATOM 1428 O O . PRO A 1 177 ? 16.434 -1.314 -8.411 1.00 85.00 177 PRO A O 1
ATOM 1431 N N . SER A 1 178 ? 18.239 -0.474 -7.363 1.00 89.50 178 SER A N 1
ATOM 1432 C CA . SER A 1 178 ? 18.538 0.560 -8.362 1.00 89.50 178 SER A CA 1
ATOM 1433 C C . SER A 1 178 ? 18.895 -0.018 -9.729 1.00 89.50 178 SER A C 1
ATOM 1435 O O . SER A 1 178 ? 18.481 0.536 -10.739 1.00 89.50 178 SER A O 1
ATOM 1437 N N . ASP A 1 179 ? 19.573 -1.166 -9.782 1.00 90.25 179 ASP A N 1
ATOM 1438 C CA . ASP A 1 179 ? 19.980 -1.780 -11.051 1.00 90.25 179 ASP A CA 1
ATOM 1439 C C . ASP A 1 179 ? 18.756 -2.238 -11.856 1.00 90.25 179 ASP A C 1
ATOM 1441 O O . ASP A 1 179 ? 18.719 -2.168 -13.087 1.00 90.25 179 ASP A O 1
ATOM 1445 N N . ILE A 1 180 ? 17.713 -2.685 -11.150 1.00 91.75 180 ILE A N 1
ATOM 1446 C CA . ILE A 1 180 ? 16.431 -3.072 -11.746 1.00 91.75 180 ILE A CA 1
ATOM 1447 C C . ILE A 1 180 ? 15.692 -1.836 -12.258 1.00 91.75 180 ILE A C 1
ATOM 1449 O O . ILE A 1 180 ? 15.130 -1.873 -13.356 1.00 91.75 180 ILE A O 1
ATOM 1453 N N . TRP A 1 181 ? 15.703 -0.752 -11.482 1.00 89.00 181 TRP A N 1
ATOM 1454 C CA . TRP A 1 181 ? 15.094 0.515 -11.874 1.00 89.00 181 TRP A CA 1
ATOM 1455 C C . TRP A 1 181 ? 15.726 1.070 -13.156 1.00 89.00 181 TRP A C 1
ATOM 1457 O O . TRP A 1 181 ? 15.022 1.270 -14.150 1.00 89.00 181 TRP A O 1
ATOM 1467 N N . ASP A 1 182 ? 17.053 1.211 -13.171 1.00 91.75 182 ASP A N 1
ATOM 1468 C CA . ASP A 1 182 ? 17.812 1.739 -14.309 1.00 91.75 182 ASP A CA 1
ATOM 1469 C C . ASP A 1 182 ? 17.587 0.881 -15.557 1.00 91.75 182 ASP A C 1
ATOM 1471 O O . ASP A 1 182 ? 17.334 1.379 -16.661 1.00 91.75 182 ASP A O 1
ATOM 1475 N N . ARG A 1 183 ? 17.562 -0.446 -15.380 1.00 92.38 183 ARG A N 1
ATOM 1476 C CA . ARG A 1 183 ? 17.252 -1.354 -16.481 1.00 92.38 183 ARG A CA 1
ATOM 1477 C C . ARG A 1 183 ? 15.811 -1.211 -16.983 1.00 92.38 183 ARG A C 1
ATOM 1479 O O . ARG A 1 183 ? 15.549 -1.382 -18.177 1.00 92.38 183 ARG A O 1
ATOM 1486 N N . GLY A 1 184 ? 14.862 -0.911 -16.103 1.00 90.25 184 GLY A N 1
ATOM 1487 C CA . GLY A 1 184 ? 13.481 -0.599 -16.471 1.00 90.25 184 GLY A CA 1
ATOM 1488 C C . GLY A 1 184 ? 13.377 0.638 -17.369 1.00 90.25 184 GLY A C 1
ATOM 1489 O O . GLY A 1 184 ? 12.616 0.621 -18.348 1.00 90.25 184 GLY A O 1
ATOM 1490 N N . ASP A 1 185 ? 14.171 1.670 -17.082 1.00 90.62 185 ASP A N 1
ATOM 1491 C CA . ASP A 1 185 ? 14.243 2.899 -17.878 1.00 90.62 185 ASP A CA 1
ATOM 1492 C C . ASP A 1 185 ? 14.864 2.657 -19.263 1.00 90.62 185 ASP A C 1
ATOM 1494 O O . ASP A 1 185 ? 14.300 3.092 -20.275 1.00 90.62 185 ASP A O 1
ATOM 1498 N N . ASP A 1 186 ? 15.925 1.853 -19.356 1.00 91.25 186 ASP A N 1
ATOM 1499 C CA . ASP A 1 186 ? 16.480 1.407 -20.644 1.00 91.25 186 ASP A CA 1
ATOM 1500 C C . ASP A 1 186 ? 15.420 0.729 -21.528 1.00 91.25 186 ASP A C 1
ATOM 1502 O O . ASP A 1 186 ? 15.303 1.000 -22.730 1.00 91.25 186 ASP A O 1
ATOM 1506 N N . ILE A 1 187 ? 14.632 -0.178 -20.939 1.00 90.38 187 ILE A N 1
ATOM 1507 C CA . ILE A 1 187 ? 13.568 -0.900 -21.650 1.00 90.38 187 ILE A CA 1
ATOM 1508 C C . ILE A 1 187 ? 12.509 0.084 -22.154 1.00 90.38 187 ILE A C 1
ATOM 1510 O O . ILE A 1 187 ? 12.043 -0.040 -23.290 1.00 90.38 187 ILE A O 1
ATOM 1514 N N . LYS A 1 188 ? 12.140 1.081 -21.341 1.00 88.75 188 LYS A N 1
ATOM 1515 C CA . LYS A 1 188 ? 11.198 2.135 -21.738 1.00 88.75 188 LYS A CA 1
ATOM 1516 C C . LYS A 1 188 ? 11.702 2.902 -22.963 1.00 88.75 188 LYS A C 1
ATOM 1518 O O . LYS A 1 188 ? 10.934 3.080 -23.910 1.00 88.75 188 LYS A O 1
ATOM 1523 N N . LEU A 1 189 ? 12.969 3.315 -22.968 1.00 87.56 189 LEU A N 1
ATOM 1524 C CA . LEU A 1 189 ? 13.559 4.085 -24.068 1.00 87.56 189 LEU A CA 1
ATOM 1525 C C . LEU A 1 189 ? 13.610 3.293 -25.382 1.00 87.56 189 LEU A C 1
ATOM 1527 O O . LEU A 1 189 ? 13.335 3.846 -26.445 1.00 87.56 189 LEU A O 1
ATOM 1531 N N . ARG A 1 190 ? 13.875 1.982 -25.327 1.00 85.06 190 ARG A N 1
ATOM 1532 C CA . ARG A 1 190 ? 13.873 1.120 -26.527 1.00 85.06 190 ARG A CA 1
ATOM 1533 C C . ARG A 1 190 ? 12.507 1.022 -27.195 1.00 85.06 190 ARG A C 1
ATOM 1535 O O . ARG A 1 190 ? 12.434 1.001 -28.419 1.00 85.06 190 ARG A O 1
ATOM 1542 N N . VAL A 1 191 ? 11.438 0.946 -26.400 1.00 77.88 191 VAL A N 1
ATOM 1543 C CA . VAL A 1 191 ? 10.062 0.809 -26.908 1.00 77.88 191 VAL A CA 1
ATOM 1544 C C . VAL A 1 191 ? 9.560 2.111 -27.532 1.00 77.88 191 VAL A C 1
ATOM 1546 O O . VAL A 1 191 ? 8.825 2.071 -28.515 1.00 77.88 191 VAL A O 1
ATOM 1549 N N . LEU A 1 192 ? 9.964 3.261 -26.987 1.00 74.31 192 LEU A N 1
ATOM 1550 C CA . LEU A 1 192 ? 9.577 4.572 -27.514 1.00 74.31 192 LEU A CA 1
ATOM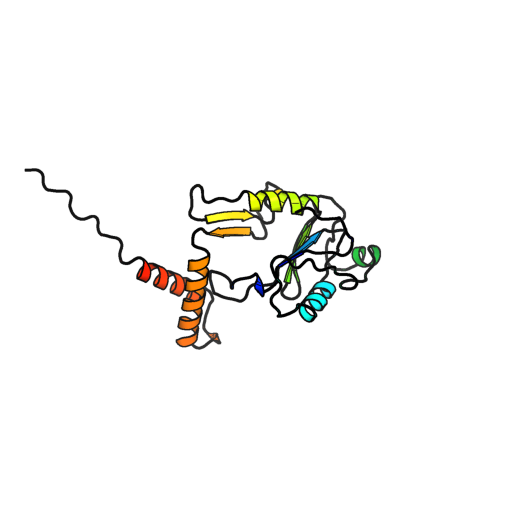 1551 C C . LEU A 1 192 ? 10.363 4.967 -28.779 1.00 74.31 192 LEU A C 1
ATOM 1553 O O . LEU A 1 192 ? 9.906 5.830 -29.529 1.00 74.31 192 LEU A O 1
ATOM 1557 N N . GLY A 1 193 ? 11.502 4.314 -29.044 1.00 51.78 193 GLY A N 1
ATOM 1558 C CA . GLY A 1 193 ? 12.438 4.706 -30.098 1.00 51.78 193 GLY A CA 1
ATOM 1559 C C . GLY A 1 193 ? 13.164 6.020 -29.767 1.00 51.78 193 GLY A C 1
ATOM 1560 O O . GLY A 1 193 ? 12.833 6.687 -28.783 1.00 51.78 193 GLY A O 1
ATOM 1561 N N . PRO A 1 194 ? 14.180 6.420 -30.554 1.00 54.56 194 PRO A N 1
ATOM 1562 C CA . PRO A 1 194 ? 14.785 7.736 -30.387 1.00 54.56 194 PRO A CA 1
ATOM 1563 C C . PRO A 1 194 ? 13.724 8.829 -30.611 1.00 54.56 194 PRO A C 1
ATOM 1565 O O . PRO A 1 194 ? 12.855 8.663 -31.477 1.00 54.56 194 PRO A O 1
ATOM 1568 N N . PRO A 1 195 ? 13.774 9.952 -29.868 1.00 54.16 195 PRO A N 1
ATOM 1569 C CA . PRO A 1 195 ? 12.891 11.079 -30.132 1.00 54.16 195 PRO A CA 1
ATOM 1570 C C . PRO A 1 195 ? 13.044 11.492 -31.596 1.00 54.16 195 PRO A C 1
ATOM 1572 O O . PRO A 1 195 ? 14.163 11.625 -32.095 1.00 54.16 195 PRO A O 1
ATOM 1575 N N . ARG A 1 196 ? 11.918 11.663 -32.301 1.00 51.31 196 ARG A N 1
ATOM 1576 C CA . ARG A 1 196 ? 11.932 12.177 -33.674 1.00 51.31 196 ARG A CA 1
ATOM 1577 C C . ARG A 1 196 ? 12.656 13.518 -33.654 1.00 51.31 196 ARG A C 1
ATOM 1579 O O . ARG A 1 196 ? 12.182 14.463 -33.027 1.00 51.31 196 ARG A O 1
ATOM 1586 N N . SER A 1 197 ? 13.807 13.587 -34.313 1.00 46.06 197 SER A N 1
ATOM 1587 C CA . SER A 1 197 ? 14.504 14.841 -34.552 1.00 46.06 197 SER A CA 1
ATOM 1588 C C . SER A 1 197 ? 13.556 15.765 -35.311 1.00 46.06 197 SER A C 1
ATOM 1590 O O . SER A 1 197 ? 13.134 15.444 -36.422 1.00 46.06 197 SER A O 1
ATOM 1592 N N . HIS A 1 198 ? 13.192 16.892 -34.702 1.00 45.31 198 HIS A N 1
ATOM 1593 C CA . HIS A 1 198 ? 12.620 18.014 -35.431 1.00 45.31 198 HIS A CA 1
ATOM 1594 C C . HIS A 1 198 ? 13.709 18.562 -36.358 1.00 45.31 198 HIS A C 1
ATOM 1596 O O . HIS A 1 198 ? 14.464 19.454 -35.980 1.00 45.31 198 HIS A O 1
ATOM 1602 N N . THR A 1 199 ? 13.797 18.008 -37.561 1.00 49.16 199 THR A N 1
ATOM 1603 C CA . THR A 1 199 ? 14.566 18.592 -38.654 1.00 49.16 199 THR A CA 1
ATOM 1604 C C . THR A 1 199 ? 13.615 18.789 -39.819 1.00 49.16 199 THR A C 1
ATOM 1606 O O . THR A 1 199 ? 13.124 17.816 -40.377 1.00 49.16 199 THR A O 1
ATOM 1609 N N . GLU A 1 200 ? 13.317 20.061 -40.080 1.00 39.75 200 GLU A N 1
ATOM 1610 C CA . GLU A 1 200 ? 13.149 20.721 -41.384 1.00 39.75 200 GLU A CA 1
ATOM 1611 C C . GLU A 1 200 ? 12.135 21.857 -41.243 1.00 39.75 200 GLU A C 1
ATOM 1613 O O . GLU A 1 200 ? 10.925 21.716 -41.409 1.00 39.75 200 GLU A O 1
ATOM 1618 N N . GLN A 1 201 ? 12.675 23.020 -40.887 1.00 41.44 201 GLN A N 1
ATOM 1619 C CA . GLN A 1 201 ? 12.075 24.293 -41.244 1.00 41.44 201 GLN A CA 1
ATOM 1620 C C . GLN A 1 201 ? 12.356 24.464 -42.749 1.00 41.44 201 GLN A C 1
ATOM 1622 O O . GLN A 1 201 ? 13.525 24.382 -43.127 1.00 41.44 201 GLN A O 1
ATOM 1627 N N . PRO A 1 202 ? 11.347 24.617 -43.621 1.00 46.72 202 PRO A N 1
ATOM 1628 C CA . PRO A 1 202 ? 11.603 24.804 -45.041 1.00 46.72 202 PRO A CA 1
ATOM 1629 C C . PRO A 1 202 ? 12.247 26.173 -45.266 1.00 46.72 202 PRO A C 1
ATOM 1631 O O . PRO A 1 202 ? 11.721 27.197 -44.815 1.00 46.72 202 PRO A O 1
ATOM 1634 N N . ASP A 1 203 ? 13.378 26.173 -45.971 1.00 50.91 203 ASP A N 1
ATOM 1635 C CA . ASP A 1 203 ? 14.009 27.380 -46.490 1.00 50.91 203 ASP A CA 1
ATOM 1636 C C . ASP A 1 203 ? 12.982 28.176 -47.302 1.00 50.91 203 ASP A C 1
ATOM 1638 O O . ASP A 1 203 ? 12.379 27.682 -48.258 1.00 50.91 203 ASP A O 1
ATOM 1642 N N . SER A 1 204 ? 12.754 29.416 -46.877 1.00 50.47 204 SER A N 1
ATOM 1643 C CA . SER A 1 204 ? 11.936 30.376 -47.610 1.00 50.47 204 SER A CA 1
ATOM 1644 C C . SER A 1 204 ? 12.834 31.084 -48.623 1.00 50.47 204 SER A C 1
ATOM 1646 O O . SER A 1 204 ? 13.788 31.755 -48.228 1.00 50.47 204 SER A O 1
ATOM 1648 N N . ALA A 1 205 ? 12.534 30.884 -49.907 1.00 58.16 205 ALA A N 1
ATOM 1649 C CA . ALA A 1 205 ? 13.076 31.645 -51.032 1.00 58.16 205 ALA A CA 1
ATOM 1650 C C . ALA A 1 205 ? 12.396 33.016 -51.167 1.00 58.16 205 ALA A C 1
ATOM 1652 O O . ALA A 1 205 ? 11.205 33.122 -50.787 1.00 58.16 205 ALA A O 1
#